Protein AF-A0A1Q7DE53-F1 (afdb_monomer_lite)

Foldseek 3Di:
DCCLQPVDDCVVVVHDDDDDDLVVQLQCDPPRPDDDDDPLSQLCSVPPVVPDFFQADQQQFGTCPHPVHGGHGRPSQCVALFPNSGNADDDDDDDDDPVCCVVPVVVVLVVQLVLLVVLQVQAVVLVVVCVVCCVPSVDDSVSCSVVSCSDCSRHQHSHDFDALQSVLRVQVVQVVCVVVVNDVDGDDPVNVLVRLVSCLVSSVVSCVVSVVPPPQVVQCDPPGSGGGDGTSNVSVPDDRVSSDDD

Structure (mmCIF, N/CA/C/O backbone):
data_AF-A0A1Q7DE53-F1
#
_entry.id   AF-A0A1Q7DE53-F1
#
loop_
_atom_site.group_PDB
_atom_site.id
_atom_site.type_symbol
_atom_site.label_atom_id
_atom_site.label_alt_id
_atom_site.label_comp_id
_atom_site.label_asym_id
_atom_site.label_entity_id
_atom_site.label_seq_id
_atom_site.pdbx_PDB_ins_code
_atom_site.Cartn_x
_atom_site.Cartn_y
_atom_site.Cartn_z
_atom_site.occupancy
_atom_site.B_iso_or_equiv
_atom_site.auth_seq_id
_atom_site.auth_comp_id
_atom_site.auth_asym_id
_atom_site.auth_atom_id
_atom_site.pdbx_PDB_model_num
ATOM 1 N N . MET A 1 1 ? 1.565 -0.549 -16.559 1.00 88.00 1 MET A N 1
ATOM 2 C CA . MET A 1 1 ? 2.793 -0.122 -17.264 1.00 88.00 1 MET A CA 1
ATOM 3 C C . MET A 1 1 ? 2.556 0.009 -18.762 1.00 88.00 1 MET A C 1
ATOM 5 O O . MET A 1 1 ? 2.423 1.136 -19.198 1.00 88.00 1 MET A O 1
ATOM 9 N N . PHE A 1 2 ? 2.413 -1.078 -19.535 1.00 89.88 2 PHE A N 1
ATOM 10 C CA . PHE A 1 2 ? 2.290 -0.996 -21.005 1.00 89.88 2 PHE A CA 1
ATOM 11 C C . PHE A 1 2 ? 1.186 -0.054 -21.502 1.00 89.88 2 PHE A C 1
ATOM 13 O O . PHE A 1 2 ? 1.458 0.822 -22.313 1.00 89.88 2 PHE A O 1
ATOM 20 N N . GLN A 1 3 ? -0.021 -0.154 -20.938 1.00 88.81 3 GLN A N 1
ATOM 21 C CA . GLN A 1 3 ? -1.108 0.769 -21.273 1.00 88.81 3 GLN A CA 1
ATOM 22 C C . GLN A 1 3 ? -0.755 2.237 -20.979 1.00 88.81 3 GLN A C 1
ATOM 24 O O . GLN A 1 3 ? -1.110 3.115 -21.753 1.00 88.81 3 GLN A O 1
ATOM 29 N N . ALA A 1 4 ? -0.050 2.506 -19.878 1.00 92.00 4 ALA A N 1
ATOM 30 C CA . ALA A 1 4 ? 0.290 3.863 -19.452 1.00 92.00 4 ALA A CA 1
ATOM 31 C C . ALA A 1 4 ? 1.420 4.478 -20.300 1.00 92.00 4 ALA A C 1
ATOM 33 O O . ALA A 1 4 ? 1.367 5.659 -20.628 1.00 92.00 4 ALA A O 1
ATOM 34 N N . GLU A 1 5 ? 2.413 3.666 -20.681 1.00 92.12 5 GLU A N 1
ATOM 35 C CA . GLU A 1 5 ? 3.573 4.096 -21.476 1.00 92.12 5 GLU A CA 1
ATOM 36 C C . GLU A 1 5 ? 3.304 4.117 -22.986 1.00 92.12 5 GLU A C 1
ATOM 38 O O . GLU A 1 5 ? 3.835 4.965 -23.696 1.00 92.12 5 GLU A O 1
ATOM 43 N N . PHE A 1 6 ? 2.489 3.188 -23.492 1.00 92.38 6 PHE A N 1
ATOM 44 C CA . PHE A 1 6 ? 2.350 2.948 -24.933 1.00 92.38 6 PHE A CA 1
ATOM 45 C C . PHE A 1 6 ? 0.906 2.984 -25.435 1.00 92.38 6 PHE A C 1
ATOM 47 O O . PHE A 1 6 ? 0.681 2.827 -26.635 1.00 92.38 6 PHE A O 1
ATOM 54 N N . GLY A 1 7 ? -0.083 3.125 -24.546 1.00 92.00 7 GLY A N 1
ATOM 55 C CA . GLY A 1 7 ? -1.502 3.075 -24.911 1.00 92.00 7 GLY A CA 1
ATOM 56 C C . GLY A 1 7 ? -1.968 1.714 -25.438 1.00 92.00 7 GLY A C 1
ATOM 57 O O . GLY A 1 7 ? -3.052 1.628 -26.011 1.00 92.00 7 GLY A O 1
ATOM 58 N N . LYS A 1 8 ? -1.149 0.664 -25.291 1.00 92.56 8 LYS A N 1
ATOM 59 C CA . LYS A 1 8 ? -1.368 -0.662 -25.879 1.00 92.56 8 LYS A CA 1
ATOM 60 C C . LYS A 1 8 ? -1.161 -1.773 -24.846 1.00 92.56 8 LYS A C 1
ATOM 62 O O . LYS A 1 8 ? -0.303 -1.632 -23.966 1.00 92.56 8 LYS A O 1
ATOM 67 N N . PRO A 1 9 ? -1.892 -2.895 -24.965 1.00 88.06 9 PRO A N 1
ATOM 68 C CA . PRO A 1 9 ? -1.609 -4.087 -24.181 1.00 88.06 9 PRO A CA 1
ATOM 69 C C . PRO A 1 9 ? -0.290 -4.748 -24.642 1.00 88.06 9 PRO A C 1
ATOM 71 O O . PRO A 1 9 ? 0.160 -4.492 -25.764 1.00 88.06 9 PRO A O 1
ATOM 74 N N . PRO A 1 10 ? 0.338 -5.592 -23.801 1.00 88.75 10 PRO A N 1
ATOM 75 C CA . PRO A 1 10 ? 1.601 -6.265 -24.121 1.00 88.75 10 PRO A CA 1
ATOM 76 C C . PRO A 1 10 ? 1.570 -7.029 -25.454 1.00 88.75 10 PRO A C 1
ATOM 78 O O . PRO A 1 10 ? 2.508 -6.941 -26.242 1.00 88.75 10 PRO A O 1
ATOM 81 N N . GLU A 1 11 ? 0.472 -7.722 -25.753 1.00 90.31 11 GLU A N 1
ATOM 82 C CA . GLU A 1 11 ? 0.342 -8.586 -26.930 1.00 90.31 11 GLU A CA 1
ATOM 83 C C . GLU A 1 11 ? 0.392 -7.774 -28.232 1.00 90.31 11 GLU A C 1
ATOM 85 O O . GLU A 1 11 ? 1.035 -8.175 -29.199 1.00 90.31 11 GLU A O 1
ATOM 90 N N . ALA A 1 12 ? -0.207 -6.577 -28.236 1.00 94.69 12 ALA A N 1
ATOM 91 C CA . ALA A 1 12 ? -0.163 -5.647 -29.368 1.00 94.69 12 ALA A CA 1
ATOM 92 C C . ALA A 1 12 ? 1.229 -5.023 -29.589 1.00 94.69 12 ALA A C 1
ATOM 94 O O . ALA A 1 12 ? 1.467 -4.377 -30.610 1.00 94.69 12 ALA A O 1
ATOM 95 N N . LEU A 1 13 ? 2.136 -5.192 -28.625 1.00 94.62 13 LEU A N 1
ATOM 96 C CA . LEU A 1 13 ? 3.541 -4.792 -28.694 1.00 94.62 13 LEU A CA 1
ATOM 97 C C . LEU A 1 13 ? 4.462 -5.985 -29.000 1.00 94.62 13 LEU A C 1
ATOM 99 O O . LEU A 1 13 ? 5.680 -5.832 -28.967 1.00 94.62 13 LEU A O 1
ATOM 103 N N . GLY A 1 14 ? 3.901 -7.170 -29.273 1.00 94.12 14 GLY A N 1
ATOM 104 C CA . GLY A 1 14 ? 4.667 -8.397 -29.494 1.00 94.12 14 GLY A CA 1
ATOM 105 C C . GLY A 1 14 ? 5.275 -8.989 -28.218 1.00 94.12 14 GLY A C 1
ATOM 106 O O . GLY A 1 14 ? 6.150 -9.847 -28.303 1.00 94.12 14 GLY A O 1
ATOM 107 N N . VAL A 1 15 ? 4.832 -8.551 -27.035 1.00 93.06 15 VAL A N 1
ATOM 108 C CA . VAL A 1 15 ? 5.316 -9.064 -25.749 1.00 93.06 15 VAL A CA 1
ATOM 109 C C . VAL A 1 15 ? 4.497 -10.283 -25.346 1.00 93.06 15 VAL A C 1
ATOM 111 O O . VAL A 1 15 ? 3.281 -10.208 -25.174 1.00 93.06 15 VAL A O 1
ATOM 114 N N . ARG A 1 16 ? 5.181 -11.410 -25.136 1.00 91.38 16 ARG A N 1
ATOM 115 C CA . ARG A 1 16 ? 4.582 -12.632 -24.598 1.00 91.38 16 ARG A CA 1
ATOM 116 C C . ARG A 1 16 ? 4.768 -12.686 -23.085 1.00 91.38 16 ARG A C 1
ATOM 118 O O . ARG A 1 16 ? 5.892 -12.792 -22.603 1.00 91.38 16 ARG A O 1
ATOM 125 N N . LEU A 1 17 ? 3.666 -12.674 -22.340 1.00 88.56 17 LEU A N 1
ATOM 126 C CA . LEU A 1 17 ? 3.693 -12.901 -20.896 1.00 88.56 17 LEU A CA 1
ATOM 127 C C . LEU A 1 17 ? 3.748 -14.402 -20.589 1.00 88.56 17 LEU A C 1
ATOM 129 O O . LEU A 1 17 ? 3.025 -15.200 -21.188 1.00 88.56 17 LEU A O 1
ATOM 133 N N . VAL A 1 18 ? 4.605 -14.784 -19.642 1.00 87.06 18 VAL A N 1
ATOM 134 C CA . VAL A 1 18 ? 4.756 -16.167 -19.175 1.00 87.06 18 VAL A CA 1
ATOM 135 C C . VAL A 1 18 ? 4.695 -16.175 -17.652 1.00 87.06 18 VAL A C 1
ATOM 137 O O . VAL A 1 18 ? 5.462 -15.477 -16.990 1.00 87.06 18 VAL A O 1
ATOM 140 N N . GLN A 1 19 ? 3.781 -16.970 -17.096 1.00 84.62 19 GLN A N 1
ATOM 141 C CA . GLN A 1 19 ? 3.698 -17.199 -15.657 1.00 84.62 19 GLN A CA 1
ATOM 142 C C . GLN A 1 19 ? 4.788 -18.190 -15.238 1.00 84.62 19 GLN A C 1
ATOM 144 O O . GLN A 1 19 ? 4.960 -19.231 -15.868 1.00 84.62 19 GLN A O 1
ATOM 149 N N . MET A 1 20 ? 5.502 -17.889 -14.158 1.00 86.75 20 MET A N 1
ATOM 150 C CA . MET A 1 20 ? 6.563 -18.743 -13.618 1.00 86.75 20 MET A CA 1
ATOM 151 C C . MET A 1 20 ? 6.639 -18.595 -12.095 1.00 86.75 20 MET A C 1
ATOM 153 O O . MET A 1 20 ? 6.052 -17.668 -11.528 1.00 86.75 20 MET A O 1
ATOM 157 N N . THR A 1 21 ? 7.316 -19.519 -11.413 1.00 84.94 21 THR A N 1
ATOM 158 C CA . THR A 1 21 ? 7.514 -19.396 -9.965 1.00 84.94 21 THR A CA 1
ATOM 159 C C . THR A 1 21 ? 8.555 -18.319 -9.667 1.00 84.94 21 THR A C 1
ATOM 161 O O . THR A 1 21 ? 9.410 -18.018 -10.500 1.00 84.94 21 THR A O 1
ATOM 164 N N . GLN A 1 22 ? 8.509 -17.723 -8.474 1.00 80.69 22 GLN A N 1
ATOM 165 C CA . GLN A 1 22 ? 9.499 -16.712 -8.103 1.00 80.69 22 GLN A CA 1
ATOM 166 C C . GLN A 1 22 ? 10.943 -17.250 -8.163 1.00 80.69 22 GLN A C 1
ATOM 168 O O . GLN A 1 22 ? 11.777 -16.535 -8.709 1.00 80.69 22 GLN A O 1
ATOM 173 N N . PRO A 1 23 ? 11.267 -18.472 -7.687 1.00 83.12 23 PRO A N 1
ATOM 174 C CA . PRO A 1 23 ? 12.588 -19.065 -7.902 1.00 83.12 23 PRO A CA 1
ATOM 175 C C . PRO A 1 23 ? 13.016 -19.114 -9.375 1.00 83.12 23 PRO A C 1
ATOM 177 O O . PRO A 1 23 ? 14.128 -18.685 -9.675 1.00 83.12 23 PRO A O 1
ATOM 180 N N . ASP A 1 24 ? 12.134 -19.539 -10.284 1.00 87.88 24 ASP A N 1
ATOM 181 C CA . ASP A 1 24 ? 12.447 -19.628 -11.720 1.00 87.88 24 ASP A CA 1
ATOM 182 C C . ASP A 1 24 ? 12.663 -18.243 -12.350 1.00 87.88 24 ASP A C 1
ATOM 184 O O . ASP A 1 24 ? 13.555 -18.065 -13.176 1.00 87.88 24 ASP A O 1
ATOM 188 N N . MET A 1 25 ? 11.910 -17.219 -11.922 1.00 87.06 25 MET A N 1
ATOM 189 C CA . MET A 1 25 ? 12.151 -15.834 -12.367 1.00 87.06 25 MET A CA 1
ATOM 190 C C . MET A 1 25 ? 13.581 -15.391 -12.064 1.00 87.06 25 MET A C 1
ATOM 192 O O . MET A 1 25 ? 14.201 -14.702 -12.871 1.00 87.06 25 MET A O 1
ATOM 196 N N . LEU A 1 26 ? 14.110 -15.772 -10.894 1.00 85.50 26 LEU A N 1
ATOM 197 C CA . LEU A 1 26 ? 15.442 -15.355 -10.454 1.00 85.50 26 LEU A CA 1
ATOM 198 C C . LEU A 1 26 ? 16.573 -15.987 -11.275 1.00 85.50 26 LEU A C 1
ATOM 200 O O . LEU A 1 26 ? 17.696 -15.478 -11.244 1.00 85.50 26 LEU A O 1
ATOM 204 N N . THR A 1 27 ? 16.302 -17.063 -12.018 1.00 87.12 27 THR A N 1
ATOM 205 C CA . THR A 1 27 ? 17.303 -17.699 -12.880 1.00 87.12 27 THR A CA 1
ATOM 206 C C . THR A 1 27 ? 17.389 -17.075 -14.269 1.00 87.12 27 THR A C 1
ATOM 208 O O . THR A 1 27 ? 18.322 -17.416 -14.986 1.00 87.12 27 THR A O 1
ATOM 211 N N . MET A 1 28 ? 16.449 -16.197 -14.659 1.00 89.38 28 MET A N 1
ATOM 212 C CA . MET A 1 28 ? 16.367 -15.607 -16.009 1.00 89.38 28 MET A CA 1
ATOM 213 C C . MET A 1 28 ? 16.528 -16.670 -17.116 1.00 89.38 28 MET A C 1
ATOM 215 O O . MET A 1 28 ? 17.521 -16.671 -17.848 1.00 89.38 28 MET A O 1
ATOM 219 N N . PRO A 1 29 ? 15.600 -17.642 -17.210 1.00 89.88 29 PRO A N 1
ATOM 220 C CA . PRO A 1 29 ? 15.757 -18.781 -18.106 1.00 89.88 29 PRO A CA 1
ATOM 221 C C . PRO A 1 29 ? 15.839 -18.344 -19.575 1.00 89.88 29 PRO A C 1
ATOM 223 O O . PRO A 1 29 ? 15.315 -17.304 -19.976 1.00 89.88 29 PRO A O 1
ATOM 226 N N . LYS A 1 30 ? 16.488 -19.171 -20.403 1.00 92.06 30 LYS A N 1
ATOM 227 C CA . LYS A 1 30 ? 16.678 -18.890 -21.832 1.00 92.06 30 LYS A CA 1
ATOM 228 C C . LYS A 1 30 ? 15.339 -18.574 -22.513 1.00 92.06 30 LYS A C 1
ATOM 230 O O . LYS A 1 30 ? 14.404 -19.366 -22.438 1.00 92.06 30 LYS A O 1
ATOM 235 N N . GLY A 1 31 ? 15.292 -17.450 -23.229 1.00 90.69 31 GLY A N 1
ATOM 236 C CA . GLY A 1 31 ? 14.090 -16.966 -23.917 1.00 90.69 31 GLY A CA 1
ATOM 237 C C . GLY A 1 31 ? 13.212 -16.026 -23.084 1.00 90.69 31 GLY A C 1
ATOM 238 O O . GLY A 1 31 ? 12.135 -15.663 -23.546 1.00 90.69 31 GLY A O 1
ATOM 239 N N . VAL A 1 32 ? 13.650 -15.638 -21.881 1.00 92.56 32 VAL A N 1
ATOM 240 C CA . VAL A 1 32 ? 13.013 -14.598 -21.063 1.00 92.56 32 VAL A CA 1
ATOM 241 C C . VAL A 1 32 ? 13.871 -13.335 -21.079 1.00 92.56 32 VAL A C 1
ATOM 243 O O . VAL A 1 32 ? 14.975 -13.323 -20.540 1.00 92.56 32 VAL A O 1
ATOM 246 N N . ASP A 1 33 ? 13.344 -12.263 -21.670 1.00 91.81 33 ASP A N 1
ATOM 247 C CA . ASP A 1 33 ? 14.053 -10.979 -21.794 1.00 91.81 33 ASP A CA 1
ATOM 248 C C . ASP A 1 33 ? 13.932 -10.103 -20.538 1.00 91.81 33 ASP A C 1
ATOM 250 O O . ASP A 1 33 ? 14.798 -9.277 -20.248 1.00 91.81 33 ASP A O 1
ATOM 254 N N . ALA A 1 34 ? 12.841 -10.264 -19.785 1.00 91.75 34 ALA A N 1
ATOM 255 C CA . ALA A 1 34 ? 12.555 -9.502 -18.577 1.00 91.75 34 ALA A CA 1
ATOM 256 C C . ALA A 1 34 ? 11.620 -10.273 -17.639 1.00 91.75 34 ALA A C 1
ATOM 258 O O . ALA A 1 34 ? 10.773 -11.054 -18.071 1.00 91.75 34 ALA A O 1
ATOM 259 N N . VAL A 1 35 ? 11.741 -9.994 -16.342 1.00 91.31 35 VAL A N 1
ATOM 260 C CA . VAL A 1 35 ? 10.892 -10.550 -15.282 1.00 91.31 35 VAL A CA 1
ATOM 261 C C . VAL A 1 35 ? 10.367 -9.441 -14.379 1.00 91.31 35 VAL A C 1
ATOM 263 O O . VAL A 1 35 ? 10.978 -8.380 -14.253 1.00 91.31 35 VAL A O 1
ATOM 266 N N . THR A 1 36 ? 9.242 -9.697 -13.711 1.00 87.94 36 THR A N 1
ATOM 267 C CA . THR A 1 36 ? 8.597 -8.750 -12.787 1.00 87.94 36 THR A CA 1
ATOM 268 C C . THR A 1 36 ? 8.474 -9.342 -11.377 1.00 87.94 36 THR A C 1
ATOM 270 O O . THR A 1 36 ? 7.371 -9.708 -10.959 1.00 87.94 36 THR A O 1
ATOM 273 N N . PRO A 1 37 ? 9.580 -9.489 -10.625 1.00 83.00 37 PRO A N 1
ATOM 274 C CA . PRO A 1 37 ? 9.517 -9.985 -9.260 1.00 83.00 37 PRO A CA 1
ATOM 275 C C . PRO A 1 37 ? 9.051 -8.880 -8.303 1.00 83.00 37 PRO A C 1
ATOM 277 O O . PRO A 1 37 ? 9.302 -7.695 -8.523 1.00 83.00 37 PRO A O 1
ATOM 280 N N . ALA A 1 38 ? 8.416 -9.269 -7.193 1.00 79.31 38 ALA A N 1
ATOM 281 C CA . ALA A 1 38 ? 8.179 -8.351 -6.079 1.00 79.31 38 ALA A CA 1
ATOM 282 C C . ALA A 1 38 ? 9.513 -7.804 -5.537 1.00 79.31 38 ALA A C 1
ATOM 284 O O . ALA A 1 38 ? 10.543 -8.476 -5.644 1.00 79.31 38 ALA A O 1
ATOM 285 N N . SER A 1 39 ? 9.494 -6.622 -4.909 1.00 76.31 39 SER A N 1
ATOM 286 C CA . SER A 1 39 ? 10.701 -5.874 -4.523 1.00 76.31 39 SER A CA 1
ATOM 287 C C . SER A 1 39 ? 11.794 -6.720 -3.842 1.00 76.31 39 SER A C 1
ATOM 289 O O . SER A 1 39 ? 12.930 -6.661 -4.304 1.00 76.31 39 SER A O 1
ATOM 291 N N . PRO A 1 40 ? 11.519 -7.592 -2.845 1.00 73.81 40 PRO A N 1
ATOM 292 C CA . PRO A 1 40 ? 12.567 -8.440 -2.260 1.00 73.81 40 PRO A CA 1
ATOM 293 C C . PRO A 1 40 ? 13.253 -9.370 -3.274 1.00 73.81 40 PRO A C 1
ATOM 295 O O . PRO A 1 40 ? 14.458 -9.597 -3.200 1.00 73.81 40 PRO A O 1
ATOM 298 N N . GLY A 1 41 ? 12.501 -9.882 -4.252 1.00 77.88 41 GLY A N 1
ATOM 299 C CA . GLY A 1 41 ? 13.032 -10.696 -5.343 1.00 77.88 41 GLY A CA 1
ATOM 300 C C . GLY A 1 41 ? 13.942 -9.904 -6.280 1.00 77.88 41 GLY A C 1
ATOM 301 O O . GLY A 1 41 ? 14.977 -10.428 -6.679 1.00 77.88 41 GLY A O 1
ATOM 302 N N . VAL A 1 42 ? 13.616 -8.637 -6.567 1.00 81.44 42 VAL A N 1
ATOM 303 C CA . VAL A 1 42 ? 14.485 -7.730 -7.341 1.00 81.44 42 VAL A CA 1
ATOM 304 C C . VAL A 1 42 ? 15.843 -7.579 -6.652 1.00 81.44 42 VAL A C 1
ATOM 306 O O . VAL A 1 42 ? 16.884 -7.797 -7.269 1.00 81.44 42 VAL A O 1
ATOM 309 N N . TYR A 1 43 ? 15.850 -7.270 -5.353 1.00 77.56 43 TYR A N 1
ATOM 310 C CA . TYR A 1 43 ? 17.102 -7.070 -4.621 1.00 77.56 43 TYR A CA 1
ATOM 311 C C . TYR A 1 43 ? 17.889 -8.367 -4.455 1.00 77.56 43 TYR A C 1
ATOM 313 O O . TYR A 1 43 ? 19.115 -8.347 -4.565 1.00 77.56 43 TYR A O 1
ATOM 321 N N . LYS A 1 44 ? 17.217 -9.508 -4.268 1.00 78.25 44 LYS A N 1
ATOM 322 C CA . LYS A 1 44 ? 17.882 -10.816 -4.294 1.00 78.25 44 LYS A CA 1
ATOM 323 C C . LYS A 1 44 ? 18.501 -11.096 -5.666 1.00 78.25 44 LYS A C 1
ATOM 325 O O . LYS A 1 44 ? 19.632 -11.577 -5.734 1.00 78.25 44 LYS A O 1
ATOM 330 N N . MET A 1 45 ? 17.810 -10.744 -6.750 1.00 84.19 45 MET A N 1
ATOM 331 C CA . MET A 1 45 ? 18.337 -10.899 -8.102 1.00 84.19 45 MET A CA 1
ATOM 332 C C . MET A 1 45 ? 19.625 -10.096 -8.295 1.00 84.19 45 MET A C 1
ATOM 334 O O . MET A 1 45 ? 20.628 -10.656 -8.730 1.00 84.19 45 MET A O 1
ATOM 338 N N . GLN A 1 46 ? 19.616 -8.818 -7.912 1.00 82.94 46 GLN A N 1
ATOM 339 C CA . GLN A 1 46 ? 20.754 -7.911 -8.081 1.00 82.94 46 GLN A CA 1
ATOM 340 C C . GLN A 1 46 ? 21.938 -8.256 -7.169 1.00 82.94 46 GLN A C 1
ATOM 342 O O . GLN A 1 46 ? 23.081 -8.254 -7.619 1.00 82.94 46 GLN A O 1
ATOM 347 N N . ASN A 1 47 ? 21.677 -8.549 -5.892 1.00 78.94 47 ASN A N 1
ATOM 348 C CA . ASN A 1 47 ? 22.730 -8.649 -4.877 1.00 78.94 47 ASN A CA 1
ATOM 349 C C . ASN A 1 47 ? 23.227 -10.079 -4.645 1.00 78.94 47 ASN A C 1
ATOM 351 O O . ASN A 1 47 ? 24.379 -10.259 -4.260 1.00 78.94 47 ASN A O 1
ATOM 355 N N . VAL A 1 48 ? 22.376 -11.087 -4.867 1.00 77.00 48 VAL A N 1
ATOM 356 C CA . VAL A 1 48 ? 22.717 -12.493 -4.602 1.00 77.00 48 VAL A CA 1
ATOM 357 C C . VAL A 1 48 ? 23.020 -13.224 -5.899 1.00 77.00 48 VAL A C 1
ATOM 359 O O . VAL A 1 48 ? 24.133 -13.702 -6.083 1.00 77.00 48 VAL A O 1
ATOM 362 N N . THR A 1 49 ? 22.052 -13.293 -6.817 1.00 78.44 49 THR A N 1
ATOM 363 C CA . THR A 1 49 ? 22.236 -14.068 -8.058 1.00 78.44 49 THR A CA 1
ATOM 364 C C . THR A 1 49 ? 23.045 -13.321 -9.114 1.00 78.44 49 THR A C 1
ATOM 366 O O . THR A 1 49 ? 23.640 -13.951 -9.973 1.00 78.44 49 THR A O 1
ATOM 369 N N . LYS A 1 50 ? 23.056 -11.982 -9.056 1.00 84.19 50 LYS A N 1
ATOM 370 C CA . LYS A 1 50 ? 23.652 -11.078 -10.053 1.00 84.19 50 LYS A CA 1
ATOM 371 C C . LYS A 1 50 ? 23.170 -11.324 -11.495 1.00 84.19 50 LYS A C 1
ATOM 373 O O . LYS A 1 50 ? 23.853 -10.951 -12.442 1.00 84.19 50 LYS A O 1
ATOM 378 N N . ASN A 1 51 ? 21.973 -11.892 -11.659 1.00 85.75 51 ASN A N 1
ATOM 379 C CA . ASN A 1 51 ? 21.414 -12.306 -12.951 1.00 85.75 51 ASN A CA 1
ATOM 380 C C . ASN A 1 51 ? 20.525 -11.245 -13.618 1.00 85.75 51 ASN A C 1
ATOM 382 O O . ASN A 1 51 ? 19.858 -11.533 -14.606 1.00 85.75 51 ASN A O 1
ATOM 386 N N . GLY A 1 52 ? 20.476 -10.020 -13.095 1.00 85.12 52 GLY A N 1
ATOM 387 C CA . GLY A 1 52 ? 19.628 -8.980 -13.663 1.00 85.12 52 GLY A CA 1
ATOM 388 C C . GLY A 1 52 ? 19.856 -7.605 -13.055 1.00 85.12 52 GLY A C 1
ATOM 389 O O . GLY A 1 52 ? 20.516 -7.445 -12.027 1.00 85.12 52 GLY A O 1
ATOM 390 N N . THR A 1 53 ? 19.279 -6.601 -13.707 1.00 87.00 53 THR A N 1
ATOM 391 C CA . THR A 1 53 ? 19.298 -5.203 -13.277 1.00 87.00 53 THR A CA 1
ATOM 392 C C . THR A 1 53 ? 17.917 -4.585 -13.461 1.00 87.00 53 THR A C 1
ATOM 394 O O . THR A 1 53 ? 17.138 -5.019 -14.309 1.00 87.00 53 THR A O 1
ATOM 397 N N . ILE A 1 54 ? 17.589 -3.579 -12.651 1.00 88.06 54 ILE A N 1
ATOM 398 C CA . ILE A 1 54 ? 16.301 -2.892 -12.751 1.00 88.06 54 ILE A CA 1
ATOM 399 C C . ILE A 1 54 ? 16.306 -2.038 -14.018 1.00 88.06 54 ILE A C 1
ATOM 401 O O . ILE A 1 54 ? 17.111 -1.114 -14.150 1.00 88.06 54 ILE A O 1
ATOM 405 N N . LEU A 1 55 ? 15.368 -2.323 -14.920 1.00 91.00 55 LEU A N 1
ATOM 406 C CA . LEU A 1 55 ? 15.076 -1.475 -16.073 1.00 91.00 55 LEU A CA 1
ATOM 407 C C . LEU A 1 55 ? 14.060 -0.388 -15.705 1.00 91.00 55 LEU A C 1
ATOM 409 O O . LEU A 1 55 ? 14.320 0.796 -15.888 1.00 91.00 55 LEU A O 1
ATOM 413 N N . VAL A 1 56 ? 12.918 -0.778 -15.141 1.00 91.62 56 VAL A N 1
ATOM 414 C CA . VAL A 1 56 ? 11.860 0.132 -14.688 1.00 91.62 56 VAL A CA 1
ATOM 415 C C . VAL A 1 56 ? 11.291 -0.395 -13.376 1.00 91.62 56 VAL A C 1
ATOM 417 O O . VAL A 1 56 ? 11.106 -1.598 -13.203 1.00 91.62 56 VAL A O 1
ATOM 420 N N . SER A 1 57 ? 11.025 0.516 -12.448 1.00 88.88 57 SER A N 1
ATOM 421 C CA . SER A 1 57 ? 10.393 0.241 -11.164 1.00 88.88 57 SER A CA 1
ATOM 422 C C . SER A 1 57 ? 8.867 0.282 -11.269 1.00 88.88 57 SER A C 1
ATOM 424 O O . SER A 1 57 ? 8.304 1.075 -12.029 1.00 88.88 57 SER A O 1
ATOM 426 N N . SER A 1 58 ? 8.172 -0.508 -10.445 1.00 88.38 58 SER A N 1
ATOM 427 C CA . SER A 1 58 ? 6.708 -0.456 -10.336 1.00 88.38 58 SER A CA 1
ATOM 428 C C . SER A 1 58 ? 6.194 0.919 -9.902 1.00 88.38 58 SER A C 1
ATOM 430 O O . SER A 1 58 ? 5.076 1.281 -10.261 1.00 88.38 58 SER A O 1
ATOM 432 N N . TYR A 1 59 ? 7.033 1.705 -9.222 1.00 88.25 59 TYR A N 1
ATOM 433 C CA . TYR A 1 59 ? 6.752 3.079 -8.796 1.00 88.25 59 TYR A CA 1
ATOM 434 C C . TYR A 1 59 ? 6.851 4.121 -9.927 1.00 88.25 59 TYR A C 1
ATOM 436 O O . TYR A 1 59 ? 6.791 5.318 -9.675 1.00 88.25 59 TYR A O 1
ATOM 444 N N . GLY A 1 60 ? 7.026 3.699 -11.186 1.00 91.94 60 GLY A N 1
ATOM 445 C CA . GLY A 1 60 ? 7.048 4.623 -12.324 1.00 91.94 60 GLY A CA 1
ATOM 446 C C . GLY A 1 60 ? 8.383 5.331 -12.547 1.00 91.94 60 GLY A C 1
ATOM 447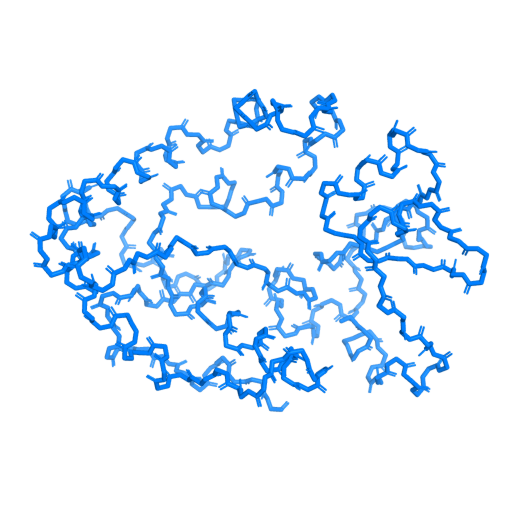 O O . GLY A 1 60 ? 8.426 6.332 -13.255 1.00 91.94 60 GLY A O 1
ATOM 448 N N . THR A 1 61 ? 9.474 4.826 -11.968 1.00 92.69 61 THR A N 1
ATOM 449 C CA . THR A 1 61 ? 10.819 5.396 -12.119 1.00 92.69 61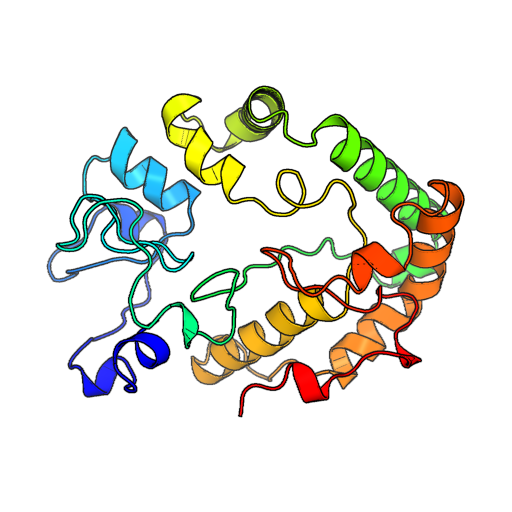 THR A CA 1
ATOM 450 C C . THR A 1 61 ? 11.747 4.481 -12.912 1.00 92.69 61 THR A C 1
ATOM 452 O O . THR A 1 61 ? 11.665 3.252 -12.847 1.00 92.69 61 THR A O 1
ATOM 455 N N . ALA A 1 62 ? 12.634 5.092 -13.685 1.00 93.94 62 ALA A N 1
ATOM 456 C CA . ALA A 1 62 ? 13.670 4.437 -14.460 1.00 93.94 62 ALA A CA 1
ATOM 457 C C . ALA A 1 62 ? 14.741 3.824 -13.543 1.00 93.94 62 ALA A C 1
ATOM 459 O O . ALA A 1 62 ? 15.168 4.430 -12.557 1.00 93.94 62 ALA A O 1
ATOM 460 N N . GLY A 1 63 ? 15.186 2.613 -13.873 1.00 90.38 63 GLY A N 1
ATOM 461 C CA . GLY A 1 63 ? 16.324 1.972 -13.223 1.00 90.38 63 GLY A CA 1
ATOM 462 C C . GLY A 1 63 ? 17.662 2.333 -13.881 1.00 90.38 63 GLY A C 1
ATOM 463 O O . GLY A 1 63 ? 17.687 3.016 -14.906 1.00 90.38 63 GLY A O 1
ATOM 464 N N . PRO A 1 64 ? 18.794 1.862 -13.325 1.00 89.19 64 PRO A N 1
ATOM 465 C CA . PRO A 1 64 ? 20.130 2.190 -13.830 1.00 89.19 64 PRO A CA 1
ATOM 466 C C . PRO A 1 64 ? 20.388 1.773 -15.281 1.00 89.19 64 PRO A C 1
ATOM 468 O O . PRO A 1 64 ? 21.196 2.397 -15.957 1.00 89.19 64 PRO A O 1
ATOM 471 N N . ALA A 1 65 ? 19.703 0.735 -15.767 1.00 87.25 65 ALA A N 1
ATOM 472 C CA . ALA A 1 65 ? 19.843 0.257 -17.142 1.00 87.25 65 ALA A CA 1
ATOM 473 C C . ALA A 1 65 ? 18.989 1.030 -18.163 1.00 87.25 65 ALA A C 1
ATOM 475 O O . ALA A 1 65 ? 19.039 0.738 -19.357 1.00 87.25 65 ALA A O 1
ATOM 476 N N . HIS A 1 66 ? 18.176 1.992 -17.722 1.00 93.75 66 HIS A N 1
ATOM 477 C CA . HIS A 1 66 ? 17.284 2.734 -18.603 1.00 93.75 66 HIS A CA 1
ATOM 478 C C . HIS A 1 66 ? 17.945 4.006 -19.145 1.00 93.75 66 HIS A C 1
ATOM 480 O O . HIS A 1 66 ? 18.590 4.754 -18.415 1.00 93.75 66 HIS A O 1
ATOM 486 N N . LYS A 1 67 ? 17.682 4.327 -20.416 1.00 94.19 67 LYS A N 1
ATOM 487 C CA . LYS A 1 67 ? 18.251 5.494 -21.120 1.00 94.19 67 LYS A CA 1
ATOM 488 C C . LYS A 1 67 ? 17.920 6.866 -20.512 1.00 94.19 67 LYS A C 1
ATOM 490 O O . LYS A 1 67 ? 18.571 7.845 -20.845 1.00 94.19 67 LYS A O 1
ATOM 495 N N . LEU A 1 68 ? 16.894 6.945 -19.662 1.00 94.19 68 LEU A N 1
ATOM 496 C CA . LEU A 1 68 ? 16.518 8.184 -18.959 1.00 94.19 68 LEU A CA 1
ATOM 497 C C . LEU A 1 68 ? 17.405 8.473 -17.737 1.00 94.19 68 LEU A C 1
ATOM 499 O O . LEU A 1 68 ? 17.337 9.570 -17.195 1.00 94.19 68 LEU A O 1
ATOM 503 N N . GLY A 1 69 ? 18.217 7.505 -17.304 1.00 93.06 69 GLY A N 1
ATOM 504 C CA . GLY A 1 69 ? 18.979 7.583 -16.062 1.00 93.06 69 GLY A CA 1
ATOM 505 C C . GLY A 1 69 ? 18.175 7.126 -14.841 1.00 93.06 69 GLY A C 1
ATOM 506 O O . GLY A 1 69 ? 16.945 7.213 -14.800 1.00 93.06 69 GLY A O 1
ATOM 507 N N . ALA A 1 70 ? 18.886 6.606 -13.838 1.00 91.94 70 ALA A N 1
ATOM 508 C CA . ALA A 1 70 ? 18.280 6.075 -12.621 1.00 91.94 70 ALA A CA 1
ATOM 509 C C . ALA A 1 70 ? 17.482 7.152 -11.866 1.00 91.94 70 ALA A C 1
ATOM 511 O O . ALA A 1 70 ? 17.971 8.255 -11.635 1.00 91.94 70 ALA A O 1
ATOM 512 N N . GLY A 1 71 ? 16.263 6.811 -11.447 1.00 90.19 71 GLY A N 1
ATOM 513 C CA . GLY A 1 71 ? 15.384 7.685 -10.668 1.00 90.19 71 GLY A CA 1
ATOM 514 C C . GLY A 1 71 ? 14.526 8.645 -11.495 1.00 90.19 71 GLY A C 1
ATOM 515 O O . GLY A 1 71 ? 13.595 9.228 -10.942 1.00 90.19 71 GLY A O 1
ATOM 516 N N . ALA A 1 72 ? 14.766 8.781 -12.804 1.00 95.12 72 ALA A N 1
ATOM 517 C CA . ALA A 1 72 ? 13.918 9.599 -13.667 1.00 95.12 72 ALA A CA 1
ATOM 518 C C . ALA A 1 72 ? 12.481 9.053 -13.705 1.00 95.12 72 ALA A C 1
ATOM 520 O O . ALA A 1 72 ? 12.273 7.844 -13.811 1.00 95.12 72 ALA A O 1
ATOM 521 N N . VAL A 1 73 ? 11.479 9.933 -13.633 1.00 94.62 73 VAL A N 1
ATOM 522 C CA . VAL A 1 73 ? 10.070 9.536 -13.779 1.00 94.62 73 VAL A CA 1
ATOM 523 C C . VAL A 1 73 ? 9.819 9.138 -15.232 1.00 94.62 73 VAL A C 1
ATOM 525 O O . VAL A 1 73 ? 10.157 9.881 -16.154 1.00 94.62 73 VAL A O 1
ATOM 528 N N . MET A 1 74 ? 9.235 7.961 -15.435 1.00 96.00 74 MET A N 1
ATOM 529 C CA . MET A 1 74 ? 8.871 7.473 -16.762 1.00 96.00 74 MET A CA 1
ATOM 530 C C . MET A 1 74 ? 7.765 8.357 -17.370 1.00 96.00 74 MET A C 1
ATOM 532 O O . MET A 1 74 ? 6.859 8.765 -16.638 1.00 96.00 74 MET A O 1
ATOM 536 N N . PRO A 1 75 ? 7.799 8.660 -18.682 1.00 94.00 75 PRO A N 1
ATOM 537 C CA . PRO A 1 75 ? 6.863 9.604 -19.298 1.00 94.00 75 PRO A CA 1
ATOM 538 C C . PRO A 1 75 ? 5.386 9.249 -19.096 1.00 94.00 75 PRO A C 1
ATOM 540 O O . PRO A 1 75 ? 4.579 10.130 -18.802 1.00 94.00 75 PRO A O 1
ATOM 543 N N . GLY A 1 76 ? 5.032 7.970 -19.214 1.00 94.19 76 GLY A N 1
ATOM 544 C CA . GLY A 1 76 ? 3.666 7.491 -19.027 1.00 94.19 76 GLY A CA 1
ATOM 545 C C . GLY A 1 76 ? 3.291 7.184 -17.576 1.00 94.19 76 GLY A C 1
ATOM 546 O O . GLY A 1 76 ? 2.126 6.888 -17.318 1.00 94.19 76 GLY A O 1
ATOM 547 N N . ALA A 1 77 ? 4.204 7.292 -16.602 1.00 94.06 77 ALA A N 1
ATOM 548 C CA . ALA A 1 77 ? 3.903 6.980 -15.202 1.00 94.06 77 ALA A CA 1
ATOM 549 C C . ALA A 1 77 ? 2.738 7.821 -14.663 1.00 94.06 77 ALA A C 1
ATOM 551 O O . ALA A 1 77 ? 1.889 7.299 -13.948 1.00 94.06 77 ALA A O 1
ATOM 552 N N . LYS A 1 78 ? 2.644 9.092 -15.073 1.00 92.19 78 LYS A N 1
ATOM 553 C CA . LYS A 1 78 ? 1.542 9.994 -14.695 1.00 92.19 78 LYS A CA 1
ATOM 554 C C . LYS A 1 78 ? 0.187 9.603 -15.287 1.00 92.19 78 LYS A C 1
ATOM 556 O O . LYS A 1 78 ? -0.840 10.009 -14.758 1.00 92.19 78 LYS A O 1
ATOM 561 N N . ASN A 1 79 ? 0.187 8.807 -16.354 1.00 91.88 79 ASN A N 1
ATOM 562 C CA . ASN A 1 79 ? -1.022 8.265 -16.974 1.00 91.88 79 ASN A CA 1
ATOM 563 C C . ASN A 1 79 ? -1.448 6.941 -16.328 1.00 91.88 79 ASN A C 1
ATOM 565 O O . ASN A 1 79 ? -2.475 6.369 -16.692 1.00 91.88 79 ASN A O 1
ATOM 569 N N . ALA A 1 80 ? -0.638 6.396 -15.418 1.00 91.25 80 ALA A N 1
ATOM 570 C CA . ALA A 1 80 ? -0.989 5.174 -14.729 1.00 91.25 80 ALA A CA 1
ATOM 571 C C . ALA A 1 80 ? -2.154 5.417 -13.772 1.00 91.25 80 ALA A C 1
ATOM 573 O O . ALA A 1 80 ? -2.207 6.410 -13.053 1.00 91.25 80 ALA A O 1
ATOM 574 N N . TRP A 1 81 ? -3.052 4.441 -13.706 1.00 87.75 81 TRP A N 1
ATOM 575 C CA . TRP A 1 81 ? -4.224 4.519 -12.843 1.00 87.75 81 TRP A CA 1
ATOM 576 C C . TRP A 1 81 ? -3.897 4.649 -11.350 1.00 87.75 81 TRP A C 1
ATOM 578 O O . TRP A 1 81 ? -4.700 5.180 -10.590 1.00 87.75 81 TRP A O 1
ATOM 588 N N . ALA A 1 82 ? -2.735 4.136 -10.937 1.00 90.75 82 ALA A N 1
ATOM 589 C CA . ALA A 1 82 ? -2.256 4.169 -9.564 1.00 90.75 82 ALA A CA 1
ATOM 590 C C . ALA A 1 82 ? -1.316 5.359 -9.302 1.00 90.75 82 ALA A C 1
ATOM 592 O O . ALA A 1 82 ? -0.642 5.383 -8.278 1.00 90.75 82 ALA A O 1
ATOM 593 N N . TRP A 1 83 ? -1.229 6.349 -10.197 1.00 90.38 83 TRP A N 1
ATOM 594 C CA . TRP A 1 83 ? -0.455 7.565 -9.936 1.00 90.38 83 TRP A CA 1
ATOM 595 C C . TRP A 1 83 ? -1.037 8.337 -8.732 1.00 90.38 83 TRP A C 1
ATOM 597 O O . TRP A 1 83 ? -2.255 8.521 -8.692 1.00 90.38 83 TRP A O 1
ATOM 607 N N . PRO A 1 84 ? -0.228 8.806 -7.753 1.00 89.62 84 PRO A N 1
ATOM 608 C CA . PRO A 1 84 ? 1.236 8.959 -7.770 1.00 89.62 84 PRO A CA 1
ATOM 609 C C . PRO A 1 84 ? 2.068 7.770 -7.268 1.00 89.62 84 PRO A C 1
ATOM 611 O O . PRO A 1 84 ? 3.291 7.865 -7.236 1.00 89.62 84 PRO A O 1
ATOM 614 N N . GLU A 1 85 ? 1.455 6.642 -6.918 1.00 89.19 85 GLU A N 1
ATOM 615 C CA . GLU A 1 85 ? 2.177 5.454 -6.439 1.00 89.19 85 GLU A CA 1
ATOM 616 C C . GLU A 1 85 ? 2.885 4.673 -7.559 1.00 89.19 85 GLU A C 1
ATOM 618 O O . GLU A 1 85 ? 3.760 3.855 -7.283 1.00 89.19 85 GLU A O 1
ATOM 623 N N . GLY A 1 86 ? 2.529 4.922 -8.823 1.00 91.19 86 GLY A N 1
ATOM 624 C CA . GLY A 1 86 ? 3.187 4.361 -10.002 1.00 91.19 86 GLY A CA 1
ATOM 625 C C . GLY A 1 86 ? 2.252 3.517 -10.863 1.00 91.19 86 GLY A C 1
ATOM 626 O O . GLY A 1 86 ? 1.091 3.858 -11.072 1.00 91.19 86 GLY A O 1
ATOM 627 N N . TYR A 1 87 ? 2.759 2.410 -11.409 1.00 90.56 87 TYR A N 1
ATOM 628 C CA . TYR A 1 87 ? 2.005 1.552 -12.331 1.00 90.56 87 TYR A CA 1
ATOM 629 C C . TYR A 1 87 ? 1.067 0.556 -11.652 1.00 90.56 87 TYR A C 1
ATOM 631 O O . TYR A 1 87 ? 0.145 0.061 -12.307 1.00 90.56 87 TYR A O 1
ATOM 639 N N . ILE A 1 88 ? 1.344 0.213 -10.396 1.00 85.38 88 ILE A N 1
ATOM 640 C CA . ILE A 1 88 ? 0.538 -0.681 -9.564 1.00 85.38 88 ILE A CA 1
ATOM 641 C C . ILE A 1 88 ? 0.457 -0.062 -8.170 1.00 85.38 88 ILE A C 1
ATOM 643 O O . ILE A 1 88 ? 1.470 0.416 -7.665 1.00 85.38 88 ILE A O 1
ATOM 647 N N . GLY A 1 89 ? -0.705 -0.116 -7.527 1.00 84.69 89 GLY A N 1
ATOM 648 C CA . GLY A 1 89 ? -0.781 0.082 -6.085 1.00 84.69 89 GLY A CA 1
ATOM 649 C C . GLY A 1 89 ? -0.946 -1.262 -5.404 1.00 84.69 89 GLY A C 1
ATOM 650 O O . GLY A 1 89 ? -1.987 -1.911 -5.487 1.00 84.69 89 GLY A O 1
ATOM 651 N N . GLN A 1 90 ? 0.125 -1.721 -4.768 1.00 81.06 90 GLN A N 1
ATOM 652 C CA . GLN A 1 90 ? 0.084 -2.938 -3.975 1.00 81.06 90 GLN A CA 1
ATOM 653 C C . GLN A 1 90 ? -0.419 -2.595 -2.571 1.00 81.06 90 GLN A C 1
ATOM 655 O O . GLN A 1 90 ? 0.015 -1.614 -1.962 1.00 81.06 90 GLN A O 1
ATOM 660 N N . ARG A 1 91 ? -1.332 -3.412 -2.043 1.00 86.00 91 ARG A N 1
ATOM 661 C CA . ARG A 1 91 ? -1.822 -3.307 -0.667 1.00 86.00 91 ARG A CA 1
ATOM 662 C C . ARG A 1 91 ? -1.778 -4.661 0.016 1.00 86.00 91 ARG A C 1
ATOM 664 O O . ARG A 1 91 ? -2.150 -5.671 -0.575 1.00 86.00 91 ARG A O 1
ATOM 671 N N . GLY A 1 92 ? -1.304 -4.661 1.256 1.00 85.19 92 GLY A N 1
ATOM 672 C CA . GLY A 1 92 ? -1.445 -5.778 2.179 1.00 85.19 92 GLY A CA 1
ATOM 673 C C . GLY A 1 92 ? -2.550 -5.456 3.174 1.00 85.19 92 GLY A C 1
ATOM 674 O O . GLY A 1 92 ? -2.597 -4.342 3.692 1.00 85.19 92 GLY A O 1
ATOM 675 N N . PHE A 1 93 ? -3.420 -6.423 3.440 1.00 88.75 93 PHE A N 1
ATOM 676 C CA . PHE A 1 93 ? -4.464 -6.306 4.450 1.00 88.75 93 PHE A CA 1
ATOM 677 C C . PHE A 1 93 ? -4.276 -7.404 5.484 1.00 88.75 93 PHE A C 1
ATOM 679 O O . PHE A 1 93 ? -4.047 -8.563 5.131 1.00 88.75 93 PHE A O 1
ATOM 686 N N . TYR A 1 94 ? -4.413 -7.046 6.756 1.00 92.12 94 TYR A N 1
ATOM 687 C CA . TYR A 1 94 ? -4.644 -8.039 7.792 1.00 92.12 94 TYR A CA 1
ATOM 688 C C . TYR A 1 94 ? -6.103 -8.471 7.715 1.00 92.12 94 TYR A C 1
ATOM 690 O O . TYR A 1 94 ? -7.008 -7.640 7.749 1.00 92.12 94 TYR A O 1
ATOM 698 N N . VAL A 1 95 ? -6.316 -9.775 7.582 1.00 92.25 95 VAL A N 1
ATOM 699 C CA . VAL A 1 95 ? -7.644 -10.380 7.520 1.00 92.25 95 VAL A CA 1
ATOM 700 C C . VAL A 1 95 ? -7.889 -11.181 8.786 1.00 92.25 95 VAL A C 1
ATOM 702 O O . VAL A 1 95 ? -6.990 -11.839 9.309 1.00 92.25 95 VAL A O 1
ATOM 705 N N . VAL A 1 96 ? -9.118 -11.120 9.279 1.00 93.31 96 VAL A N 1
ATOM 706 C CA . VAL A 1 96 ? -9.548 -11.801 10.496 1.00 93.31 96 VAL A CA 1
ATOM 707 C C . VAL A 1 96 ? -10.797 -12.618 10.195 1.00 93.31 96 VAL A C 1
ATOM 709 O O . VAL A 1 96 ? -11.607 -12.240 9.349 1.00 93.31 96 VAL A O 1
ATOM 712 N N . ARG A 1 97 ? -10.940 -13.765 10.863 1.00 94.62 97 ARG A N 1
ATOM 713 C CA . ARG A 1 97 ? -12.130 -14.611 10.729 1.00 94.62 97 ARG A CA 1
ATOM 714 C C . ARG A 1 97 ? -13.352 -13.896 11.295 1.00 94.62 97 ARG A C 1
ATOM 716 O O . ARG A 1 97 ? -13.266 -13.263 12.347 1.00 94.62 97 ARG A O 1
ATOM 723 N N . THR A 1 98 ? -14.490 -14.034 10.624 1.00 94.38 98 THR A N 1
ATOM 724 C CA . THR A 1 98 ? -15.750 -13.404 11.036 1.00 94.38 98 THR A CA 1
ATOM 725 C C . THR A 1 98 ? -16.192 -13.856 12.428 1.00 94.38 98 THR A C 1
ATOM 727 O O . THR A 1 98 ? -16.735 -13.056 13.184 1.00 94.38 98 THR A O 1
ATOM 730 N N . GLU A 1 99 ? -15.927 -15.109 12.791 1.00 95.62 99 GLU A N 1
ATOM 731 C CA . GLU A 1 99 ? -16.235 -15.674 14.107 1.00 95.62 99 GLU A CA 1
ATOM 732 C C . GLU A 1 99 ? -15.447 -14.953 15.204 1.00 95.62 99 GLU A C 1
ATOM 734 O O . GLU A 1 99 ? -16.033 -14.506 16.182 1.00 95.62 99 GLU A O 1
ATOM 739 N N . LEU A 1 100 ? -14.148 -14.706 14.987 1.00 95.88 100 LEU A N 1
ATOM 740 C CA . LEU A 1 100 ? -13.299 -13.995 15.949 1.00 95.88 100 LEU A CA 1
ATOM 741 C C . LEU A 1 100 ? -13.771 -12.550 16.152 1.00 95.88 100 LEU A C 1
ATOM 743 O O . LEU A 1 100 ? -13.792 -12.069 17.278 1.00 95.88 100 LEU A O 1
ATOM 747 N N . VAL A 1 101 ? -14.220 -11.875 15.089 1.00 96.69 101 VAL A N 1
ATOM 748 C CA . VAL A 1 101 ? -14.809 -10.526 15.195 1.00 96.69 101 VAL A CA 1
ATOM 749 C C . VAL A 1 101 ? -16.046 -10.523 16.101 1.00 96.69 101 VAL A C 1
ATOM 751 O O . VAL A 1 101 ? -16.236 -9.576 16.860 1.00 96.69 101 VAL A O 1
ATOM 754 N N . LYS A 1 102 ? -16.878 -11.570 16.032 1.00 95.69 102 LYS A N 1
ATOM 755 C CA . LYS A 1 102 ? -18.113 -11.693 16.821 1.00 95.69 102 LYS A CA 1
ATOM 756 C C . LYS A 1 102 ? -17.849 -12.125 18.264 1.00 95.69 102 LYS A C 1
ATOM 758 O O . LYS A 1 102 ? -18.424 -11.553 19.182 1.00 95.69 102 LYS A O 1
ATOM 763 N N . GLU A 1 103 ? -17.011 -13.138 18.450 1.00 97.62 103 GLU A N 1
ATOM 764 C CA . GLU A 1 103 ? -16.762 -13.789 19.742 1.00 97.62 103 GLU A CA 1
ATOM 765 C C . GLU A 1 103 ? -15.737 -13.026 20.588 1.00 97.62 103 GLU A C 1
ATOM 767 O O . GLU A 1 103 ? -15.823 -13.003 21.816 1.00 97.62 103 GLU A O 1
ATOM 772 N N . HIS A 1 104 ? -14.770 -12.376 19.936 1.00 97.94 104 HIS A N 1
ATOM 773 C CA . HIS A 1 104 ? -13.636 -11.714 20.579 1.00 97.94 104 HIS A CA 1
ATOM 774 C C . HIS A 1 104 ? -13.364 -10.312 19.993 1.00 97.94 104 HIS A C 1
ATOM 776 O O . HIS A 1 104 ? -12.239 -10.025 19.570 1.00 97.94 104 HIS A O 1
ATOM 782 N N . PRO A 1 105 ? -14.350 -9.392 19.984 1.00 97.81 105 PRO A N 1
ATOM 783 C CA . PRO A 1 105 ? -14.183 -8.056 19.403 1.00 97.81 105 PRO A CA 1
ATOM 784 C C . PRO A 1 105 ? -13.063 -7.244 20.072 1.00 97.81 105 PRO A C 1
ATOM 786 O O . PRO A 1 105 ? -12.354 -6.496 19.398 1.00 97.81 105 PRO A O 1
ATOM 789 N N . ASP A 1 106 ? -12.849 -7.419 21.378 1.00 98.44 106 ASP A N 1
ATOM 790 C CA . ASP A 1 106 ? -11.775 -6.733 22.106 1.00 98.44 106 ASP A CA 1
ATOM 791 C C . ASP A 1 106 ? -10.378 -7.184 21.658 1.00 98.44 106 ASP A C 1
ATOM 793 O O . ASP A 1 106 ? -9.455 -6.372 21.640 1.00 98.44 106 ASP A O 1
ATOM 797 N N . LEU A 1 107 ? -10.219 -8.439 21.217 1.00 97.94 107 LEU A N 1
ATOM 798 C CA . LEU A 1 107 ? -8.954 -8.923 20.658 1.00 97.94 107 LEU A CA 1
ATOM 799 C C . LEU A 1 107 ? -8.632 -8.218 19.334 1.00 97.94 107 LEU A C 1
ATOM 801 O O . LEU A 1 107 ? -7.479 -7.867 19.082 1.00 97.94 107 LEU A O 1
ATOM 805 N N . VAL A 1 108 ? -9.650 -7.963 18.506 1.00 97.44 108 VAL A N 1
ATOM 806 C CA . VAL A 1 108 ? -9.499 -7.201 17.257 1.00 97.44 108 VAL A CA 1
ATOM 807 C C . VAL A 1 108 ? -9.078 -5.762 17.555 1.00 97.44 108 VAL A C 1
ATOM 809 O O . VAL A 1 108 ? -8.135 -5.262 16.943 1.00 97.44 108 VAL A O 1
ATOM 812 N N . VAL A 1 109 ? -9.728 -5.106 18.522 1.00 98.38 109 VAL A N 1
ATOM 813 C CA . VAL A 1 109 ? -9.375 -3.739 18.944 1.00 98.38 109 VAL A CA 1
ATOM 814 C C . VAL A 1 109 ? -7.947 -3.688 19.494 1.00 98.38 109 VAL A C 1
ATOM 816 O O . VAL A 1 109 ? -7.166 -2.838 19.071 1.00 98.38 109 VAL A O 1
ATOM 819 N N . ALA A 1 110 ? -7.568 -4.624 20.369 1.00 98.50 110 ALA A N 1
ATOM 820 C CA . ALA A 1 110 ? -6.222 -4.697 20.934 1.00 98.50 110 ALA A CA 1
ATOM 821 C C . ALA A 1 110 ? -5.146 -4.881 19.852 1.00 98.50 110 ALA A C 1
ATOM 823 O O . ALA A 1 110 ? -4.116 -4.205 19.885 1.00 98.50 110 ALA A O 1
ATOM 824 N N . PHE A 1 111 ? -5.396 -5.743 18.861 1.00 98.19 111 PHE A N 1
ATOM 825 C CA . PHE A 1 111 ? -4.500 -5.906 17.716 1.00 98.19 111 PHE A CA 1
ATOM 826 C C . PHE A 1 111 ? -4.336 -4.600 16.928 1.00 98.19 111 PHE A C 1
ATOM 828 O O . PHE A 1 111 ? -3.213 -4.213 16.610 1.00 98.19 111 PHE A O 1
ATOM 835 N N . LEU A 1 112 ? -5.438 -3.904 16.630 1.00 97.75 112 LEU A N 1
ATOM 836 C CA . LEU A 1 112 ? -5.408 -2.645 15.881 1.00 97.75 112 LEU A CA 1
ATOM 837 C C . LEU A 1 112 ? -4.623 -1.553 16.619 1.00 97.75 112 LEU A C 1
ATOM 839 O O . LEU A 1 112 ? -3.827 -0.857 15.990 1.00 97.75 112 LEU A O 1
ATOM 843 N N . LEU A 1 113 ? -4.794 -1.442 17.939 1.00 98.44 113 LEU A N 1
ATOM 844 C CA . LEU A 1 113 ? -4.029 -0.515 18.776 1.00 98.44 113 LEU A CA 1
ATOM 845 C C . LEU A 1 113 ? -2.537 -0.846 18.771 1.00 98.44 113 LEU A C 1
ATOM 847 O O . LEU A 1 113 ? -1.715 0.024 18.496 1.00 98.44 113 LEU A O 1
ATOM 851 N N . ALA A 1 114 ? -2.178 -2.111 19.005 1.00 98.31 114 ALA A N 1
ATOM 852 C CA . ALA A 1 114 ? -0.782 -2.542 18.988 1.00 98.31 114 ALA A CA 1
ATOM 853 C C . ALA A 1 114 ? -0.126 -2.294 17.620 1.00 98.31 114 ALA A C 1
ATOM 855 O O . ALA A 1 114 ? 1.020 -1.854 17.543 1.00 98.31 114 ALA A O 1
ATOM 856 N N . HIS A 1 115 ? -0.862 -2.538 16.534 1.00 96.00 115 HIS A N 1
ATOM 857 C CA . HIS A 1 115 ? -0.387 -2.278 15.182 1.00 96.00 115 HIS A CA 1
ATOM 858 C C . HIS A 1 115 ? -0.192 -0.777 14.926 1.00 96.00 115 HIS A C 1
ATOM 860 O O . HIS A 1 115 ? 0.819 -0.388 14.342 1.00 96.00 115 HIS A O 1
ATOM 866 N N . HIS A 1 116 ? -1.118 0.064 15.395 1.00 96.56 116 HIS A N 1
ATOM 867 C CA . HIS A 1 116 ? -0.996 1.515 15.305 1.00 96.56 116 HIS A CA 1
ATOM 868 C C . HIS A 1 116 ? 0.239 2.040 16.047 1.00 96.56 116 HIS A C 1
ATOM 870 O O . HIS A 1 116 ? 1.050 2.751 15.456 1.00 96.56 116 HIS A O 1
ATOM 876 N N . GLU A 1 117 ? 0.428 1.628 17.301 1.00 96.62 117 GLU A N 1
ATOM 877 C CA . GLU A 1 117 ? 1.585 2.025 18.107 1.00 96.62 117 GLU A CA 1
ATOM 878 C C . GLU A 1 117 ? 2.905 1.558 17.483 1.00 96.62 117 GLU A C 1
ATOM 880 O O . GLU A 1 117 ? 3.857 2.333 17.380 1.00 96.62 117 GLU A O 1
ATOM 885 N N . ALA A 1 118 ? 2.953 0.324 16.971 1.00 95.06 118 ALA A N 1
ATOM 886 C CA . ALA A 1 118 ? 4.119 -0.172 16.245 1.00 95.06 118 ALA A CA 1
ATOM 887 C C . ALA A 1 118 ? 4.409 0.661 14.984 1.00 95.06 118 ALA A C 1
ATOM 889 O O . ALA A 1 118 ? 5.568 0.956 14.693 1.00 95.06 118 ALA A O 1
ATOM 890 N N . SER A 1 119 ? 3.370 1.070 14.250 1.00 94.00 119 SER A N 1
ATOM 891 C CA . SER A 1 119 ? 3.509 1.904 13.052 1.00 94.00 119 SER A CA 1
ATOM 892 C C . SER A 1 119 ? 4.091 3.277 13.359 1.00 94.00 119 SER A C 1
ATOM 894 O O . SER A 1 119 ? 4.949 3.747 12.612 1.00 94.00 119 SER A O 1
ATOM 896 N N . LYS A 1 120 ? 3.671 3.892 14.468 1.00 94.38 120 LYS A N 1
ATOM 897 C CA . LYS A 1 120 ? 4.227 5.164 14.942 1.00 94.38 120 LYS A CA 1
ATOM 898 C C . LYS A 1 120 ? 5.670 5.006 15.399 1.00 94.38 120 LYS A C 1
ATOM 900 O O . LYS A 1 120 ? 6.527 5.776 14.978 1.00 94.38 120 LYS A O 1
ATOM 905 N N . ALA A 1 121 ? 5.952 3.985 16.208 1.00 94.38 121 ALA A N 1
ATOM 906 C CA . ALA A 1 121 ? 7.289 3.735 16.742 1.00 94.38 121 ALA A CA 1
ATOM 907 C C . ALA A 1 121 ? 8.331 3.453 15.647 1.00 94.38 121 ALA A C 1
ATOM 909 O O . ALA A 1 121 ? 9.502 3.780 15.813 1.00 94.38 121 ALA A O 1
ATOM 910 N N . LEU A 1 122 ? 7.912 2.850 14.531 1.00 94.69 122 LEU A N 1
ATOM 911 C CA . LEU A 1 122 ? 8.787 2.526 13.404 1.00 94.69 122 LEU A CA 1
ATOM 912 C C . LEU A 1 122 ? 8.819 3.607 12.317 1.00 94.69 122 LEU A C 1
ATOM 914 O O . LEU A 1 122 ? 9.577 3.457 11.356 1.00 94.69 122 LEU A O 1
ATOM 918 N N . HIS A 1 123 ? 8.019 4.674 12.418 1.00 95.31 123 HIS A N 1
ATOM 919 C CA . HIS A 1 123 ? 7.900 5.649 11.337 1.00 95.31 123 HIS A CA 1
ATOM 920 C C . HIS A 1 123 ? 9.259 6.275 10.997 1.00 95.31 123 HIS A C 1
ATOM 922 O O . HIS A 1 123 ? 9.905 6.916 11.822 1.00 95.31 123 HIS A O 1
ATOM 928 N N . LYS A 1 124 ? 9.689 6.077 9.748 1.00 92.94 124 LYS A N 1
ATOM 929 C CA . LYS A 1 124 ? 10.977 6.499 9.178 1.00 92.94 124 LYS A CA 1
ATOM 930 C C . LYS A 1 124 ? 12.229 5.947 9.874 1.00 92.94 124 LYS A C 1
ATOM 932 O O . LYS A 1 124 ? 13.335 6.296 9.458 1.00 92.94 124 LYS A O 1
ATOM 937 N N . ASP A 1 125 ? 12.100 5.010 10.816 1.00 94.50 125 ASP A N 1
ATOM 938 C CA . ASP A 1 125 ? 13.233 4.249 11.353 1.00 94.50 125 ASP A CA 1
ATOM 939 C C . ASP A 1 125 ? 13.557 3.058 10.439 1.00 94.50 125 ASP A C 1
ATOM 941 O O . ASP A 1 125 ? 13.280 1.885 10.713 1.00 94.50 125 ASP A O 1
ATOM 945 N N . TYR A 1 126 ? 14.154 3.373 9.290 1.00 92.56 126 TYR A N 1
ATOM 946 C CA . TYR A 1 126 ? 14.475 2.377 8.268 1.00 92.56 126 TYR A CA 1
ATOM 947 C C . TYR A 1 126 ? 15.416 1.289 8.783 1.00 92.56 126 TYR A C 1
ATOM 949 O O . TYR A 1 126 ? 15.340 0.150 8.317 1.00 92.56 126 TYR A O 1
ATOM 957 N N . ARG A 1 127 ? 16.301 1.627 9.729 1.00 93.44 127 ARG A N 1
ATOM 958 C CA . ARG A 1 127 ? 17.238 0.662 10.297 1.00 93.44 127 ARG A CA 1
ATOM 959 C C . ARG A 1 127 ? 16.491 -0.345 11.158 1.00 93.44 127 ARG A C 1
ATOM 961 O O . ARG A 1 127 ? 16.698 -1.541 10.970 1.00 93.44 127 ARG A O 1
ATOM 968 N N . LYS A 1 128 ? 15.583 0.107 12.024 1.00 93.94 128 LYS A N 1
ATOM 969 C CA . LYS A 1 128 ? 14.801 -0.798 12.867 1.00 93.94 128 LYS A CA 1
ATOM 970 C C . LYS A 1 128 ? 13.843 -1.668 12.063 1.00 93.94 128 LYS A C 1
ATOM 972 O O . LYS A 1 128 ? 13.744 -2.868 12.321 1.00 93.94 128 LYS A O 1
ATOM 977 N N . ILE A 1 129 ? 13.193 -1.094 11.047 1.00 91.75 129 ILE A N 1
ATOM 978 C CA . ILE A 1 129 ? 12.355 -1.850 10.103 1.00 91.75 129 ILE A CA 1
ATOM 979 C C . ILE A 1 129 ? 13.179 -2.954 9.431 1.00 91.75 129 ILE A C 1
ATOM 981 O O . ILE A 1 129 ? 12.735 -4.103 9.358 1.00 91.75 129 ILE A O 1
ATOM 985 N N . TRP A 1 130 ? 14.390 -2.624 8.971 1.00 90.94 130 TRP A N 1
ATOM 986 C CA . TRP A 1 130 ? 15.304 -3.614 8.416 1.00 90.94 130 TRP A CA 1
ATOM 987 C C . TRP A 1 130 ? 15.660 -4.682 9.448 1.00 90.94 130 TRP A C 1
ATOM 989 O O . TRP A 1 130 ? 15.484 -5.849 9.144 1.00 90.94 130 TRP A O 1
ATOM 999 N N . GLU A 1 131 ? 16.080 -4.338 10.666 1.00 92.94 131 GLU A N 1
ATOM 1000 C CA . GLU A 1 131 ? 16.451 -5.326 11.696 1.00 92.94 131 GLU A CA 1
ATOM 1001 C C . GLU A 1 131 ? 15.333 -6.341 11.971 1.00 92.94 131 GLU A C 1
ATOM 1003 O O . GLU A 1 131 ? 15.588 -7.545 12.037 1.00 92.94 131 GLU A O 1
ATOM 1008 N N . LEU A 1 132 ? 14.085 -5.873 12.064 1.00 90.31 132 LEU A N 1
ATOM 1009 C CA . LEU A 1 132 ? 12.917 -6.729 12.286 1.00 90.31 132 LEU A CA 1
ATOM 1010 C C . LEU A 1 132 ? 12.612 -7.629 11.079 1.00 90.31 132 LEU A C 1
ATOM 1012 O O . LEU A 1 132 ? 12.306 -8.813 11.243 1.00 90.31 132 LEU A O 1
ATOM 1016 N N . GLY A 1 133 ? 12.690 -7.080 9.864 1.00 86.25 133 GLY A N 1
ATOM 1017 C CA . GLY A 1 133 ? 12.374 -7.803 8.630 1.00 86.25 133 GLY A CA 1
ATOM 1018 C C . GLY A 1 133 ? 13.510 -8.689 8.114 1.00 86.25 133 GLY A C 1
ATOM 1019 O O . GLY A 1 133 ? 13.263 -9.693 7.444 1.00 86.25 133 GLY A O 1
ATOM 1020 N N . ASN A 1 134 ? 14.763 -8.356 8.424 1.00 85.56 134 ASN A N 1
ATOM 1021 C CA . ASN A 1 134 ? 15.931 -8.956 7.787 1.00 85.56 134 ASN A CA 1
ATOM 1022 C C . ASN A 1 134 ? 16.143 -10.418 8.178 1.00 85.56 134 ASN A C 1
ATOM 1024 O O . ASN A 1 134 ? 16.756 -11.167 7.421 1.00 85.56 134 ASN A O 1
ATOM 1028 N N . ARG A 1 135 ? 15.553 -10.867 9.292 1.00 83.56 135 ARG A N 1
ATOM 1029 C CA . ARG A 1 135 ? 15.491 -12.296 9.628 1.00 83.56 135 ARG A CA 1
ATOM 1030 C C . ARG A 1 135 ? 14.852 -13.145 8.519 1.00 83.56 135 ARG A C 1
ATOM 1032 O O . ARG A 1 135 ? 15.158 -14.326 8.414 1.00 83.56 135 ARG A O 1
ATOM 1039 N N . TYR A 1 136 ? 13.990 -12.542 7.695 1.00 77.06 136 TYR A N 1
ATOM 1040 C CA . TYR A 1 136 ? 13.328 -13.198 6.567 1.00 77.06 136 TYR A CA 1
ATOM 1041 C C . TYR A 1 136 ? 14.023 -12.933 5.236 1.00 77.06 136 TYR A C 1
ATOM 1043 O O . TYR A 1 136 ? 14.161 -13.841 4.422 1.0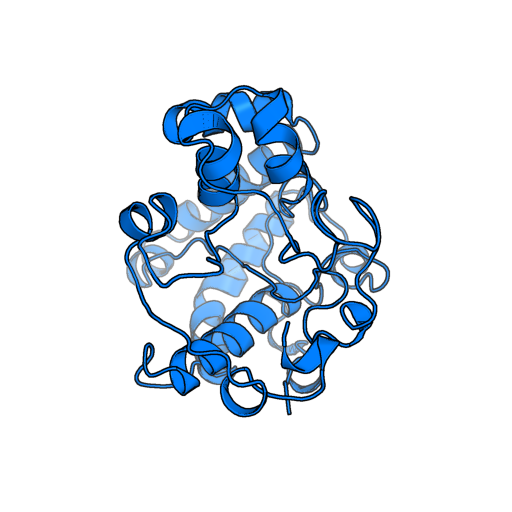0 77.06 136 TYR A O 1
ATOM 1051 N N . PHE A 1 137 ? 14.431 -11.686 4.998 1.00 75.44 137 PHE A N 1
ATOM 1052 C CA . PHE A 1 137 ? 14.951 -11.287 3.691 1.00 75.44 137 PHE A CA 1
ATOM 1053 C C . PHE A 1 137 ? 16.449 -11.544 3.521 1.00 75.44 137 PHE A C 1
ATOM 1055 O O . PHE A 1 137 ? 16.882 -11.750 2.391 1.00 75.44 137 PHE A O 1
ATOM 1062 N N . GLN A 1 138 ? 17.214 -11.577 4.617 1.00 83.62 138 GLN A N 1
ATOM 1063 C CA . GLN A 1 138 ? 18.642 -11.912 4.639 1.00 83.62 138 GLN A CA 1
ATOM 1064 C C . GLN A 1 138 ? 19.478 -11.069 3.655 1.00 83.62 138 GLN A C 1
ATOM 1066 O O . GLN A 1 138 ? 20.260 -11.593 2.865 1.00 83.62 138 GLN A O 1
ATOM 1071 N N . MET A 1 139 ? 19.306 -9.745 3.693 1.00 82.12 139 MET A N 1
ATOM 1072 C CA . MET A 1 139 ? 20.009 -8.776 2.845 1.00 82.12 139 MET A CA 1
ATOM 1073 C C . MET A 1 139 ? 20.759 -7.725 3.679 1.00 82.12 139 MET A C 1
ATOM 1075 O O . MET A 1 139 ? 20.288 -7.341 4.752 1.00 82.12 139 MET A O 1
ATOM 1079 N N . PRO A 1 140 ? 21.892 -7.190 3.186 1.00 87.81 140 PRO A N 1
ATOM 1080 C CA . PRO A 1 140 ? 22.515 -6.001 3.767 1.00 87.81 140 PRO A CA 1
ATOM 1081 C C . PRO A 1 140 ? 21.549 -4.809 3.806 1.00 87.81 140 PRO A C 1
ATOM 1083 O O . PRO A 1 140 ? 20.670 -4.683 2.946 1.00 87.81 140 PRO A O 1
ATOM 1086 N N . PHE A 1 141 ? 21.716 -3.920 4.787 1.00 88.94 141 PHE A N 1
ATOM 1087 C CA . PHE A 1 141 ? 20.830 -2.766 4.965 1.00 88.94 141 PHE A CA 1
ATOM 1088 C C . PHE A 1 141 ? 20.832 -1.854 3.737 1.00 88.94 141 PHE A C 1
ATOM 1090 O O . PHE A 1 141 ? 19.774 -1.441 3.274 1.00 88.94 141 PHE A O 1
ATOM 1097 N N . GLU A 1 142 ? 22.005 -1.601 3.167 1.00 88.06 142 GLU A N 1
ATOM 1098 C CA . GLU A 1 142 ? 22.218 -0.723 2.017 1.00 88.06 142 GLU A CA 1
ATOM 1099 C C . GLU A 1 142 ? 21.447 -1.227 0.789 1.00 88.06 142 GLU A C 1
ATOM 1101 O O . GLU A 1 142 ? 20.838 -0.441 0.065 1.00 88.06 142 GLU A O 1
ATOM 1106 N N . ALA A 1 143 ? 21.397 -2.550 0.606 1.00 81.44 143 ALA A N 1
ATOM 1107 C CA . ALA A 1 143 ? 20.637 -3.199 -0.457 1.00 81.44 143 ALA A CA 1
ATOM 1108 C C . ALA A 1 143 ? 19.118 -3.183 -0.206 1.00 81.44 143 ALA A C 1
ATOM 1110 O O . ALA A 1 143 ? 18.340 -3.076 -1.152 1.00 81.44 143 ALA A O 1
ATOM 1111 N N . ALA A 1 144 ? 18.678 -3.281 1.052 1.00 81.88 144 ALA A N 1
ATOM 1112 C CA . ALA A 1 144 ? 17.259 -3.300 1.415 1.00 81.88 144 ALA A CA 1
ATOM 1113 C C . ALA A 1 144 ? 16.638 -1.898 1.543 1.00 81.88 144 ALA A C 1
ATOM 1115 O O . ALA A 1 144 ? 15.423 -1.738 1.404 1.00 81.88 144 ALA A O 1
ATOM 1116 N N . GLN A 1 145 ? 17.452 -0.876 1.811 1.00 85.62 145 GLN A N 1
ATOM 1117 C CA . GLN A 1 145 ? 16.992 0.473 2.132 1.00 85.62 145 GLN A CA 1
ATOM 1118 C C . GLN A 1 145 ? 16.068 1.080 1.059 1.00 85.62 145 GLN A C 1
ATOM 1120 O O . GLN A 1 145 ? 15.046 1.656 1.444 1.00 85.62 145 GLN A O 1
ATOM 1125 N N . PRO A 1 146 ? 16.337 0.953 -0.259 1.00 80.69 146 PRO A N 1
ATOM 1126 C CA . PRO A 1 146 ? 15.423 1.477 -1.272 1.00 80.69 146 PRO A CA 1
ATOM 1127 C C . PRO A 1 146 ? 14.039 0.814 -1.215 1.00 80.69 146 PRO A C 1
ATOM 1129 O O . PRO A 1 146 ? 13.031 1.497 -1.366 1.00 80.69 146 PRO A O 1
ATOM 1132 N N . ALA A 1 147 ? 13.977 -0.491 -0.919 1.00 79.25 147 ALA A N 1
ATOM 1133 C CA . ALA A 1 147 ? 12.721 -1.224 -0.749 1.00 79.25 147 ALA A CA 1
ATOM 1134 C C . ALA A 1 147 ? 11.899 -0.655 0.409 1.00 79.25 147 ALA A C 1
ATOM 1136 O O . ALA A 1 147 ? 10.700 -0.424 0.277 1.00 79.25 147 ALA A O 1
ATOM 1137 N N . ILE A 1 148 ? 12.573 -0.428 1.540 1.00 86.00 148 ILE A N 1
ATOM 1138 C CA . ILE A 1 148 ? 11.958 0.054 2.776 1.00 86.00 148 ILE A CA 1
ATOM 1139 C C . ILE A 1 148 ? 11.409 1.462 2.567 1.00 86.00 148 ILE A C 1
ATOM 1141 O O . ILE A 1 148 ? 10.265 1.720 2.923 1.00 86.00 148 ILE A O 1
ATOM 1145 N N . LYS A 1 149 ? 12.184 2.351 1.932 1.00 85.94 149 LYS A N 1
ATOM 1146 C CA . LYS A 1 149 ? 11.776 3.737 1.649 1.00 85.94 149 LYS A CA 1
ATOM 1147 C C . LYS A 1 149 ? 10.494 3.825 0.817 1.00 85.94 149 LYS A C 1
ATOM 1149 O O . LYS A 1 149 ? 9.700 4.737 1.034 1.00 85.94 149 LYS A O 1
ATOM 1154 N N . ASN A 1 150 ? 10.255 2.853 -0.060 1.00 80.44 150 ASN A N 1
ATOM 1155 C CA . ASN A 1 150 ? 9.047 2.793 -0.881 1.00 80.44 150 ASN A CA 1
ATOM 1156 C C . ASN A 1 150 ? 7.820 2.190 -0.152 1.00 80.44 150 ASN A C 1
ATOM 1158 O O . ASN A 1 150 ? 6.752 2.064 -0.751 1.00 80.44 150 ASN A O 1
ATOM 1162 N N . GLY A 1 151 ? 7.948 1.771 1.112 1.00 81.69 151 GLY A N 1
ATOM 1163 C CA . GLY A 1 151 ? 6.874 1.134 1.879 1.00 81.69 151 GLY A CA 1
ATOM 1164 C C . GLY A 1 151 ? 5.940 2.124 2.584 1.00 81.69 151 GLY A C 1
ATOM 1165 O O . GLY A 1 151 ? 6.317 2.752 3.560 1.00 81.69 151 GLY A O 1
ATOM 1166 N N . MET A 1 152 ? 4.673 2.187 2.184 1.00 85.00 152 MET A N 1
ATOM 1167 C CA . MET A 1 152 ? 3.715 3.193 2.673 1.00 85.00 152 MET A CA 1
ATOM 1168 C C . MET A 1 152 ? 3.550 3.297 4.199 1.00 85.00 152 MET A C 1
ATOM 1170 O O . MET A 1 152 ? 3.619 4.400 4.737 1.00 85.00 152 MET A O 1
ATOM 1174 N N . LEU A 1 153 ? 3.325 2.170 4.883 1.00 82.44 153 LEU A N 1
ATOM 1175 C CA . LEU A 1 153 ? 2.860 2.117 6.278 1.00 82.44 153 LEU A CA 1
ATOM 1176 C C . LEU A 1 153 ? 3.820 2.747 7.297 1.00 82.44 153 LEU A C 1
ATOM 1178 O O . LEU A 1 153 ? 3.370 3.217 8.333 1.00 82.44 153 LEU A O 1
ATOM 1182 N N . PHE A 1 154 ? 5.122 2.756 7.006 1.00 83.00 154 PHE A N 1
ATOM 1183 C CA . PHE A 1 154 ? 6.137 3.283 7.922 1.00 83.00 154 PHE A CA 1
ATOM 1184 C C . PHE A 1 154 ? 6.944 4.440 7.333 1.00 83.00 154 PHE A C 1
ATOM 1186 O O . PHE A 1 154 ? 7.773 5.009 8.034 1.00 83.00 154 PHE A O 1
ATOM 1193 N N . THR A 1 155 ? 6.770 4.787 6.054 1.00 85.62 155 THR A N 1
ATOM 1194 C CA . THR A 1 155 ? 7.558 5.863 5.425 1.00 85.62 155 THR A CA 1
ATOM 1195 C C . THR A 1 155 ? 6.712 7.057 5.026 1.00 85.62 155 THR A C 1
ATOM 1197 O O . THR A 1 155 ? 7.146 8.198 5.199 1.00 85.62 155 THR A O 1
ATOM 1200 N N . ILE A 1 156 ? 5.494 6.804 4.546 1.00 89.62 156 ILE A N 1
ATOM 1201 C CA . ILE A 1 156 ? 4.537 7.835 4.137 1.00 89.62 156 ILE A CA 1
ATOM 1202 C C . ILE A 1 156 ? 3.532 8.086 5.256 1.00 89.62 156 ILE A C 1
ATOM 1204 O O . ILE A 1 156 ? 3.258 9.234 5.598 1.00 89.62 156 ILE A O 1
ATOM 1208 N N . ARG A 1 157 ? 3.004 7.003 5.822 1.00 92.25 157 ARG A N 1
ATOM 1209 C CA . ARG A 1 157 ? 2.080 7.011 6.950 1.00 92.25 157 ARG A CA 1
ATOM 1210 C C . ARG A 1 157 ? 2.818 6.598 8.217 1.00 92.25 157 ARG A C 1
ATOM 1212 O O . ARG A 1 157 ? 3.871 5.964 8.173 1.00 92.25 157 ARG A O 1
ATOM 1219 N N . ASP A 1 158 ? 2.241 6.972 9.340 1.00 93.75 158 ASP A N 1
ATOM 1220 C CA . ASP A 1 158 ? 2.559 6.502 10.687 1.00 93.75 158 ASP A CA 1
ATOM 1221 C C . ASP A 1 158 ? 1.289 5.970 11.375 1.00 93.75 158 ASP A C 1
ATOM 1223 O O . ASP A 1 158 ? 1.185 5.909 12.595 1.00 93.75 158 ASP A O 1
ATOM 1227 N N . TRP A 1 159 ? 0.300 5.574 10.573 1.00 95.12 159 TRP A N 1
ATOM 1228 C CA . TRP A 1 159 ? -1.001 5.082 11.004 1.00 95.12 159 TRP A CA 1
ATOM 1229 C C . TRP A 1 159 ? -1.486 3.949 10.098 1.00 95.12 159 TRP A C 1
ATOM 1231 O O . TRP A 1 159 ? -1.069 3.825 8.948 1.00 95.12 159 TRP A O 1
ATOM 1241 N N . VAL A 1 160 ? -2.396 3.121 10.623 1.00 94.88 160 VAL A N 1
ATOM 1242 C CA . VAL A 1 160 ? -2.721 1.792 10.064 1.00 94.88 160 VAL A CA 1
ATOM 1243 C C . VAL A 1 160 ? -4.151 1.659 9.534 1.00 94.88 160 VAL A C 1
ATOM 1245 O O . VAL A 1 160 ? -4.560 0.593 9.080 1.00 94.88 160 VAL A O 1
ATOM 1248 N N . TRP A 1 161 ? -4.943 2.719 9.639 1.00 96.12 161 TRP A N 1
ATOM 1249 C CA . TRP A 1 161 ? -6.373 2.705 9.360 1.00 96.12 161 TRP A CA 1
ATOM 1250 C C . TRP A 1 161 ? -6.659 2.520 7.870 1.00 96.12 161 TRP A C 1
ATOM 1252 O O . TRP A 1 161 ? -6.201 3.295 7.047 1.00 96.12 161 TRP A O 1
ATOM 1262 N N . VAL A 1 162 ? -7.439 1.513 7.490 1.00 94.94 162 VAL A N 1
ATOM 1263 C CA . VAL A 1 162 ? -7.784 1.309 6.074 1.00 94.94 162 VAL A CA 1
ATOM 1264 C C . VAL A 1 162 ? -8.672 2.451 5.576 1.00 94.94 162 VAL A C 1
ATOM 1266 O O . VAL A 1 162 ? -9.672 2.768 6.224 1.00 94.94 162 VAL A O 1
ATOM 1269 N N . THR A 1 163 ? -8.338 3.019 4.416 1.00 95.00 163 THR A N 1
ATOM 1270 C CA . THR A 1 163 ? -9.146 4.025 3.706 1.00 95.00 163 THR A CA 1
ATOM 1271 C C . THR A 1 163 ? -9.787 3.453 2.441 1.00 95.00 163 THR A C 1
ATOM 1273 O O . THR A 1 163 ? -9.364 2.414 1.927 1.00 95.00 163 THR A O 1
ATOM 1276 N N . GLU A 1 164 ? -10.777 4.151 1.882 1.00 93.88 164 GLU A N 1
ATOM 1277 C CA . GLU A 1 164 ? -11.339 3.811 0.564 1.00 93.88 164 GLU A CA 1
ATOM 1278 C C . GLU A 1 164 ? -10.276 3.769 -0.551 1.00 93.88 164 GLU A C 1
ATOM 1280 O O . GLU A 1 164 ? -10.372 2.946 -1.459 1.00 93.88 164 GLU A O 1
ATOM 1285 N N . GLY A 1 165 ? -9.232 4.605 -0.463 1.00 92.88 165 GLY A N 1
ATOM 1286 C CA . GLY A 1 165 ? -8.127 4.622 -1.422 1.00 92.88 165 GLY A CA 1
ATOM 1287 C C . GLY A 1 165 ? -7.292 3.341 -1.365 1.00 92.88 165 GLY A C 1
ATOM 1288 O O . GLY A 1 165 ? -6.881 2.819 -2.399 1.00 92.88 165 GLY A O 1
ATOM 1289 N N . ASP A 1 166 ? -7.107 2.768 -0.174 1.00 92.75 166 ASP A N 1
ATOM 1290 C CA . ASP A 1 166 ? -6.437 1.473 -0.018 1.00 92.75 166 ASP A CA 1
ATOM 1291 C C . ASP A 1 166 ? -7.272 0.343 -0.624 1.00 92.75 166 ASP A C 1
ATOM 1293 O O . ASP A 1 166 ? -6.766 -0.522 -1.337 1.00 92.75 166 ASP A O 1
ATOM 1297 N N . VAL A 1 167 ? -8.579 0.372 -0.385 1.00 92.50 167 VAL A N 1
ATOM 1298 C CA . VAL A 1 167 ? -9.514 -0.612 -0.931 1.00 92.50 167 VAL A CA 1
ATOM 1299 C C . VAL A 1 167 ? -9.643 -0.513 -2.450 1.00 92.50 167 VAL A C 1
ATOM 1301 O O . VAL A 1 167 ? -9.750 -1.546 -3.114 1.00 92.50 167 VAL A O 1
ATOM 1304 N N . ALA A 1 168 ? -9.584 0.692 -3.019 1.00 91.31 168 ALA A N 1
ATOM 1305 C CA . ALA A 1 168 ? -9.605 0.898 -4.464 1.00 91.31 168 ALA A CA 1
ATOM 1306 C C . ALA A 1 168 ? -8.524 0.071 -5.171 1.00 91.31 168 ALA A C 1
ATOM 1308 O O . ALA A 1 168 ? -8.791 -0.556 -6.199 1.00 91.31 168 ALA A O 1
ATOM 1309 N N . HIS A 1 169 ? -7.328 -0.006 -4.583 1.00 89.56 169 HIS A N 1
ATOM 1310 C CA . HIS A 1 169 ? -6.242 -0.837 -5.098 1.00 89.56 169 HIS A CA 1
ATOM 1311 C C . HIS A 1 169 ? -6.564 -2.331 -5.063 1.00 89.56 169 HIS A C 1
ATOM 1313 O O . HIS A 1 169 ? -6.245 -3.041 -6.015 1.00 89.56 169 HIS A O 1
ATOM 1319 N N . ALA A 1 170 ? -7.241 -2.811 -4.017 1.00 87.44 170 ALA A N 1
ATOM 1320 C CA . ALA A 1 170 ? -7.679 -4.204 -3.929 1.00 87.44 170 ALA A CA 1
ATOM 1321 C C . ALA A 1 170 ? -8.730 -4.539 -4.998 1.00 87.44 170 ALA A C 1
ATOM 1323 O O . ALA A 1 170 ? -8.596 -5.538 -5.705 1.00 87.44 170 ALA A O 1
ATOM 1324 N N . VAL A 1 171 ? -9.742 -3.679 -5.159 1.00 89.25 171 VAL A N 1
ATOM 1325 C CA . VAL A 1 171 ? -10.815 -3.861 -6.151 1.00 89.25 171 VAL A CA 1
ATOM 1326 C C . VAL A 1 171 ? -10.247 -3.832 -7.571 1.00 89.25 171 VAL A C 1
ATOM 1328 O O . VAL A 1 171 ? -10.519 -4.724 -8.377 1.00 89.25 171 VAL A O 1
ATOM 1331 N N . ASN A 1 172 ? -9.406 -2.845 -7.881 1.00 87.69 172 ASN A N 1
ATOM 1332 C CA . ASN A 1 172 ? -8.790 -2.718 -9.200 1.00 87.69 172 ASN A CA 1
ATOM 1333 C C . ASN A 1 172 ? -7.779 -3.842 -9.472 1.00 87.69 172 ASN A C 1
ATOM 1335 O O . ASN A 1 172 ? -7.782 -4.418 -10.560 1.00 87.69 172 ASN A O 1
ATOM 1339 N N . GLY A 1 173 ? -6.988 -4.237 -8.471 1.00 86.12 173 GLY A N 1
ATOM 1340 C CA . GLY A 1 173 ? -6.108 -5.404 -8.535 1.00 86.12 173 GLY A CA 1
ATOM 1341 C C . GLY A 1 173 ? -6.865 -6.697 -8.847 1.00 86.12 173 GLY A C 1
ATOM 1342 O O . GLY A 1 173 ? -6.489 -7.434 -9.761 1.00 86.12 173 GLY A O 1
ATOM 1343 N N . ALA A 1 174 ? -7.981 -6.944 -8.157 1.00 86.38 174 ALA A N 1
ATOM 1344 C CA . ALA A 1 174 ? -8.822 -8.118 -8.381 1.00 86.38 174 ALA A CA 1
ATOM 1345 C C . ALA A 1 174 ? -9.422 -8.160 -9.795 1.00 86.38 174 ALA A C 1
ATOM 1347 O O . ALA A 1 174 ? -9.519 -9.237 -10.385 1.00 86.38 174 ALA A O 1
ATOM 1348 N N . ARG A 1 175 ? -9.765 -7.007 -10.388 1.00 84.75 175 ARG A N 1
ATOM 1349 C CA . ARG A 1 175 ? -10.206 -6.932 -11.794 1.00 84.75 175 ARG A CA 1
ATOM 1350 C C . ARG A 1 175 ? -9.118 -7.394 -12.759 1.00 84.75 175 ARG A C 1
ATOM 1352 O O . ARG A 1 175 ? -9.417 -8.152 -13.680 1.00 84.75 175 ARG A O 1
ATOM 1359 N N . PHE A 1 176 ? -7.867 -6.978 -12.549 1.00 81.94 176 PHE A N 1
ATOM 1360 C CA . PHE A 1 176 ? -6.745 -7.454 -13.363 1.00 81.94 176 PHE A CA 1
ATOM 1361 C C . PHE A 1 176 ? -6.529 -8.961 -13.191 1.00 81.94 176 PHE A C 1
ATOM 1363 O O . PHE A 1 176 ? -6.369 -9.664 -14.185 1.00 81.94 176 PHE A O 1
ATOM 1370 N N . MET A 1 177 ? -6.600 -9.473 -11.957 1.00 84.06 177 MET A N 1
ATOM 1371 C CA . MET A 1 177 ? -6.484 -10.913 -11.685 1.00 84.06 177 MET A CA 1
ATOM 1372 C C . MET A 1 177 ? -7.620 -11.729 -12.312 1.00 84.06 177 MET A C 1
ATOM 1374 O O . MET A 1 177 ? -7.384 -12.842 -12.777 1.00 84.06 177 MET A O 1
ATOM 1378 N N . HIS A 1 178 ? -8.837 -11.185 -12.356 1.00 86.00 178 HIS A N 1
ATOM 1379 C CA . HIS A 1 178 ? -9.964 -11.820 -13.032 1.00 86.00 178 HIS A CA 1
ATOM 1380 C C . HIS A 1 178 ? -9.775 -11.846 -14.553 1.00 86.00 178 HIS A C 1
ATOM 1382 O O . HIS A 1 178 ? -9.906 -12.903 -15.163 1.00 86.00 178 HIS A O 1
ATOM 1388 N N . ARG A 1 179 ? -9.379 -10.716 -15.163 1.00 82.19 179 ARG A N 1
ATOM 1389 C CA . ARG A 1 179 ? -9.056 -10.646 -16.602 1.00 82.19 179 ARG A CA 1
ATOM 1390 C C . ARG A 1 179 ? -7.924 -11.604 -16.991 1.00 82.19 179 ARG A C 1
ATOM 1392 O O . ARG A 1 179 ? -7.953 -12.157 -18.081 1.00 82.19 179 ARG A O 1
ATOM 1399 N N . ALA A 1 180 ? -6.960 -11.820 -16.097 1.00 79.19 180 ALA A N 1
ATOM 1400 C CA . ALA A 1 180 ? -5.872 -12.779 -16.281 1.00 79.19 180 ALA A CA 1
ATOM 1401 C C . ALA A 1 180 ? -6.280 -14.249 -16.037 1.00 79.19 180 ALA A C 1
ATOM 1403 O O . ALA A 1 180 ? -5.449 -15.140 -16.183 1.00 79.19 180 ALA A O 1
ATOM 1404 N N . GLY A 1 181 ? -7.527 -14.523 -15.634 1.00 82.62 181 GLY A N 1
ATOM 1405 C CA . GLY A 1 181 ? -8.024 -15.873 -15.350 1.00 82.62 181 GLY A CA 1
ATOM 1406 C C . GLY A 1 181 ? -7.578 -16.463 -14.005 1.00 82.62 181 GLY A C 1
ATOM 1407 O O . GLY A 1 181 ? -7.977 -17.576 -13.669 1.00 82.62 181 GLY A O 1
ATOM 1408 N N . THR A 1 182 ? -6.796 -15.731 -13.205 1.00 84.19 182 THR A N 1
ATOM 1409 C CA . THR A 1 182 ? -6.335 -16.168 -11.874 1.00 84.19 182 THR A CA 1
ATOM 1410 C C . THR A 1 182 ? -7.471 -16.174 -10.853 1.00 84.19 182 THR A C 1
ATOM 1412 O O . THR A 1 182 ? -7.511 -17.023 -9.964 1.00 84.19 182 THR A O 1
ATOM 1415 N N . LEU A 1 183 ? -8.406 -15.228 -10.972 1.00 86.00 183 LEU A N 1
ATOM 1416 C CA . LEU A 1 183 ? -9.564 -15.115 -10.092 1.00 86.00 183 LEU A CA 1
ATOM 1417 C C . LEU A 1 183 ? -10.848 -15.461 -10.857 1.00 86.00 183 LEU A C 1
ATOM 1419 O O . LEU A 1 183 ? -11.141 -14.857 -11.886 1.00 86.00 183 LEU A O 1
ATOM 1423 N N . LYS A 1 184 ? -11.642 -16.412 -10.347 1.00 86.12 184 LYS A N 1
ATOM 1424 C CA . LYS A 1 184 ? -12.861 -16.884 -11.034 1.00 86.12 184 LYS A CA 1
ATOM 1425 C C . LYS A 1 184 ? -13.962 -15.825 -11.123 1.00 86.12 184 LYS A C 1
ATOM 1427 O O . LYS A 1 184 ? -14.663 -15.772 -12.125 1.00 86.12 184 LYS A O 1
ATOM 1432 N N . GLN A 1 185 ? -14.117 -15.007 -10.086 1.00 84.25 185 GLN A N 1
ATOM 1433 C CA . GLN A 1 185 ? -15.121 -13.945 -10.016 1.00 84.25 185 GLN A CA 1
ATOM 1434 C C . GLN A 1 185 ? -14.446 -12.626 -9.650 1.00 84.25 185 GLN A C 1
ATOM 1436 O O . GLN A 1 185 ? -13.533 -12.638 -8.826 1.00 84.25 185 GLN A O 1
ATOM 1441 N N . PRO A 1 186 ? -14.862 -11.492 -10.229 1.00 77.62 186 PRO A N 1
ATOM 1442 C CA . PRO A 1 186 ? -14.322 -10.204 -9.831 1.00 77.62 186 PRO A CA 1
ATOM 1443 C C . PRO A 1 186 ? -14.700 -9.892 -8.378 1.00 77.62 186 PRO A C 1
ATOM 1445 O O . PRO A 1 186 ? -15.781 -10.249 -7.915 1.00 77.62 186 PRO A O 1
ATOM 1448 N N . VAL A 1 187 ? -13.824 -9.175 -7.677 1.00 84.50 187 VAL A N 1
ATOM 1449 C CA . VAL A 1 187 ? -14.200 -8.485 -6.438 1.00 84.50 187 VAL A CA 1
ATOM 1450 C C . VAL A 1 187 ? -14.785 -7.134 -6.824 1.00 84.50 187 VAL A C 1
ATOM 1452 O O . VAL A 1 187 ? -14.163 -6.377 -7.574 1.00 84.50 187 VAL A O 1
ATOM 1455 N N . ASP A 1 188 ? -15.976 -6.830 -6.319 1.00 85.25 188 ASP A N 1
ATOM 1456 C CA . ASP A 1 188 ? -16.617 -5.532 -6.489 1.00 85.25 188 ASP A CA 1
ATOM 1457 C C . ASP A 1 188 ? -16.732 -4.773 -5.160 1.00 85.25 188 ASP A C 1
ATOM 1459 O O . ASP A 1 188 ? -16.395 -5.269 -4.083 1.00 85.25 188 ASP A O 1
ATOM 1463 N N . TRP A 1 189 ? -17.193 -3.528 -5.246 1.00 88.56 189 TRP A N 1
ATOM 1464 C CA . TRP A 1 189 ? -17.342 -2.668 -4.079 1.00 88.56 189 TRP A CA 1
ATOM 1465 C C . TRP A 1 189 ? -18.400 -3.164 -3.090 1.00 88.56 189 TRP A C 1
ATOM 1467 O O . TR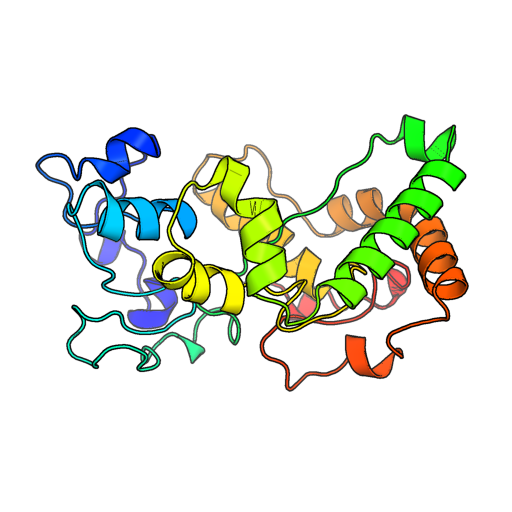P A 1 189 ? -18.235 -2.959 -1.891 1.00 88.56 189 TRP A O 1
ATOM 1477 N N . ASN A 1 190 ? -19.453 -3.837 -3.561 1.00 88.25 190 ASN A N 1
ATOM 1478 C CA . ASN A 1 190 ? -20.499 -4.351 -2.681 1.00 88.25 190 ASN A CA 1
ATOM 1479 C C . ASN A 1 190 ? -19.940 -5.457 -1.788 1.00 88.25 190 ASN A C 1
ATOM 1481 O O . ASN A 1 190 ? -20.140 -5.424 -0.574 1.00 88.25 190 ASN A O 1
ATOM 1485 N N . PHE A 1 191 ? -19.179 -6.385 -2.374 1.00 88.56 191 PHE A N 1
ATOM 1486 C CA . PHE A 1 191 ? -18.487 -7.435 -1.634 1.00 88.56 191 PHE A CA 1
ATOM 1487 C C . PHE A 1 191 ? -17.553 -6.850 -0.569 1.00 88.56 191 PHE A C 1
ATOM 1489 O O . PHE A 1 191 ? -17.552 -7.290 0.583 1.00 88.56 191 PHE A O 1
ATOM 1496 N N . VAL A 1 192 ? -16.779 -5.821 -0.925 1.00 90.12 192 VAL A N 1
ATOM 1497 C CA . VAL A 1 192 ? -15.885 -5.151 0.026 1.00 90.12 192 VAL A CA 1
ATOM 1498 C C . VAL A 1 192 ? -16.674 -4.500 1.162 1.00 90.12 192 VAL A C 1
ATOM 1500 O O . VAL A 1 192 ? -16.345 -4.727 2.325 1.00 90.12 192 VAL A O 1
ATOM 1503 N N . ILE A 1 193 ? -17.703 -3.704 0.861 1.00 91.06 193 ILE A N 1
ATOM 1504 C CA . ILE A 1 193 ? -18.494 -3.008 1.887 1.00 91.06 193 ILE A CA 1
ATOM 1505 C C . ILE A 1 193 ? -19.105 -4.023 2.855 1.00 91.06 193 ILE A C 1
ATOM 1507 O O . ILE A 1 193 ? -18.998 -3.852 4.070 1.00 91.06 193 ILE A O 1
ATOM 1511 N N . GLN A 1 194 ? -19.670 -5.117 2.340 1.00 91.12 194 GLN A N 1
ATOM 1512 C CA . GLN A 1 194 ? -20.202 -6.205 3.164 1.00 91.12 194 GLN A CA 1
ATOM 1513 C C . GLN A 1 194 ? -19.125 -6.846 4.047 1.00 91.12 194 GLN A C 1
ATOM 1515 O O . GLN A 1 194 ? -19.390 -7.153 5.206 1.00 91.12 194 GLN A O 1
ATOM 1520 N N . THR A 1 195 ? -17.905 -7.001 3.529 1.00 91.12 195 THR A N 1
ATOM 1521 C CA . THR A 1 195 ? -16.774 -7.573 4.274 1.00 91.12 195 THR A CA 1
ATOM 1522 C C . THR A 1 195 ? -16.293 -6.650 5.398 1.00 91.12 195 THR A C 1
ATOM 1524 O O . THR A 1 195 ? -15.941 -7.123 6.476 1.00 91.12 195 THR A O 1
ATOM 1527 N N . LEU A 1 196 ? -16.280 -5.333 5.172 1.00 93.62 196 LEU A N 1
ATOM 1528 C CA . LEU A 1 196 ? -15.760 -4.359 6.137 1.00 93.62 196 LEU A CA 1
ATOM 1529 C C . LEU A 1 196 ? -16.790 -3.919 7.179 1.00 93.62 196 LEU A C 1
ATOM 1531 O O . LEU A 1 196 ? -16.410 -3.594 8.303 1.00 93.62 196 LEU A O 1
ATOM 1535 N N . THR A 1 197 ? -18.080 -3.937 6.836 1.00 94.44 197 THR A N 1
ATOM 1536 C CA . TH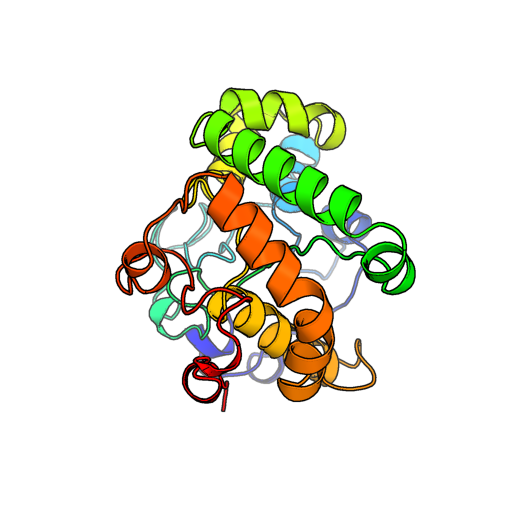R A 1 197 ? -19.172 -3.463 7.705 1.00 94.44 197 THR A CA 1
ATOM 1537 C C . THR A 1 197 ? -19.127 -4.054 9.124 1.00 94.44 197 THR A C 1
ATOM 1539 O O . THR A 1 197 ? -19.231 -3.278 10.074 1.00 94.44 197 THR A O 1
ATOM 1542 N N . PRO A 1 198 ? -18.913 -5.371 9.332 1.00 94.44 198 PRO A N 1
ATOM 1543 C CA . PRO A 1 198 ? -18.870 -5.941 10.680 1.00 94.44 198 PRO A CA 1
ATOM 1544 C C . PRO A 1 198 ? -17.700 -5.439 11.537 1.00 94.44 198 PRO A C 1
ATOM 1546 O O . PRO A 1 198 ? -17.794 -5.432 12.760 1.00 94.44 198 PRO A O 1
ATOM 1549 N N . VAL A 1 199 ? -16.590 -5.036 10.910 1.00 96.31 199 VAL A N 1
ATOM 1550 C CA . VAL A 1 199 ? -15.357 -4.637 11.609 1.00 96.31 199 VAL A CA 1
ATOM 1551 C C . VAL A 1 199 ? -15.268 -3.118 11.766 1.00 96.31 199 VAL A C 1
ATOM 1553 O O . VAL A 1 199 ? -14.631 -2.638 12.700 1.00 96.31 199 VAL A O 1
ATOM 1556 N N . ALA A 1 200 ? -15.941 -2.349 10.907 1.00 97.12 200 ALA A N 1
ATOM 1557 C CA . ALA A 1 200 ? -15.925 -0.887 10.892 1.00 97.12 200 ALA A CA 1
ATOM 1558 C C . ALA A 1 200 ? -16.137 -0.229 12.279 1.00 97.12 200 ALA A C 1
ATOM 1560 O O . ALA A 1 200 ? -15.325 0.629 12.645 1.00 97.12 200 ALA A O 1
ATOM 1561 N N . PRO A 1 201 ? -17.116 -0.644 13.115 1.00 97.75 201 PRO A N 1
ATOM 1562 C CA . PRO A 1 201 ? -17.265 -0.098 14.468 1.00 97.75 201 PRO A CA 1
ATOM 1563 C C . PRO A 1 201 ? -16.059 -0.369 15.380 1.00 97.75 201 PRO A C 1
ATOM 1565 O O . PRO A 1 201 ? -15.693 0.482 16.189 1.00 97.75 201 PRO A O 1
ATOM 1568 N N . LEU A 1 202 ? -15.411 -1.531 15.237 1.00 98.25 202 LEU A N 1
ATOM 1569 C CA . LEU A 1 202 ? -14.220 -1.892 16.013 1.00 98.25 202 LEU A CA 1
ATOM 1570 C C . LEU A 1 202 ? -13.006 -1.066 15.585 1.00 98.25 202 LEU A C 1
ATOM 1572 O O . LEU A 1 202 ? -12.239 -0.627 16.440 1.00 98.25 202 LEU A O 1
ATOM 1576 N N . VAL A 1 203 ? -12.860 -0.795 14.282 1.00 98.00 203 VAL A N 1
ATOM 1577 C CA . VAL A 1 203 ? -11.806 0.100 13.778 1.00 98.00 203 VAL A CA 1
ATOM 1578 C C . VAL A 1 203 ? -11.999 1.516 14.320 1.00 98.00 203 VAL A C 1
ATOM 1580 O O . VAL A 1 203 ? -11.038 2.101 14.812 1.00 98.00 203 VAL A O 1
ATOM 1583 N N . LYS A 1 204 ? -13.233 2.044 14.309 1.00 98.62 204 LYS A N 1
ATOM 1584 C CA . LYS A 1 204 ? -13.547 3.359 14.895 1.00 98.62 204 LYS A CA 1
ATOM 1585 C C . LYS A 1 204 ? -13.182 3.420 16.376 1.00 98.62 204 LYS A C 1
ATOM 1587 O O . LYS A 1 204 ? -12.503 4.349 16.797 1.00 98.62 204 LYS A O 1
ATOM 1592 N N . ARG A 1 205 ? -13.585 2.405 17.147 1.00 98.69 205 ARG A N 1
ATOM 1593 C CA . ARG A 1 205 ? -13.259 2.307 18.575 1.00 98.69 205 ARG A CA 1
ATOM 1594 C C . ARG A 1 205 ? -11.747 2.287 18.808 1.00 98.69 205 ARG A C 1
ATOM 1596 O O . ARG A 1 205 ? -11.271 2.990 19.691 1.00 98.69 205 ARG A O 1
ATOM 1603 N N . ALA A 1 206 ? -10.992 1.506 18.031 1.00 98.62 206 ALA A N 1
ATOM 1604 C CA . ALA A 1 206 ? -9.533 1.467 18.136 1.00 98.62 206 ALA A CA 1
ATOM 1605 C C . ALA A 1 206 ? -8.901 2.828 17.797 1.00 98.62 206 ALA A C 1
ATOM 1607 O O . ALA A 1 206 ? -8.027 3.290 18.519 1.00 98.62 206 ALA A O 1
ATOM 1608 N N . TYR A 1 207 ? -9.375 3.500 16.747 1.00 98.62 207 TYR A N 1
ATOM 1609 C CA . TYR A 1 207 ? -8.924 4.842 16.377 1.00 98.62 207 TYR A CA 1
ATOM 1610 C C . TYR A 1 207 ? -9.170 5.871 17.493 1.00 98.62 207 TYR A C 1
ATOM 1612 O O . TYR A 1 207 ? -8.271 6.632 17.844 1.00 98.62 207 TYR A O 1
ATOM 1620 N N . GLU A 1 208 ? -10.358 5.863 18.102 1.00 98.62 208 GLU A N 1
ATOM 1621 C CA . GLU A 1 208 ? -10.696 6.752 19.220 1.00 98.62 208 GLU A CA 1
ATOM 1622 C C . GLU A 1 208 ? -9.822 6.475 20.450 1.00 98.62 208 GLU A C 1
ATOM 1624 O O . GLU A 1 208 ? -9.294 7.408 21.054 1.00 98.62 208 GLU A O 1
ATOM 1629 N N . GLN A 1 209 ? -9.603 5.197 20.781 1.00 98.62 209 GLN A N 1
ATOM 1630 C CA . GLN A 1 209 ? -8.719 4.783 21.878 1.00 98.62 209 GLN A CA 1
ATOM 1631 C C . GLN A 1 209 ? -7.244 5.118 21.617 1.00 98.62 209 GLN A C 1
ATOM 1633 O O . GLN A 1 209 ? -6.511 5.401 22.560 1.00 98.62 209 GLN A O 1
ATOM 1638 N N . ALA A 1 210 ? -6.824 5.162 20.351 1.00 97.62 210 ALA A N 1
ATOM 1639 C CA . ALA A 1 210 ? -5.508 5.634 19.925 1.00 97.62 210 ALA A CA 1
ATOM 1640 C C . ALA A 1 210 ? -5.371 7.174 19.930 1.00 97.62 210 ALA A C 1
ATOM 1642 O O . ALA A 1 210 ? -4.407 7.719 19.392 1.00 97.62 210 ALA A O 1
ATOM 1643 N N . GLY A 1 211 ? -6.338 7.897 20.506 1.00 97.69 211 GLY A N 1
ATOM 1644 C CA . GLY A 1 211 ? -6.316 9.357 20.581 1.00 97.69 211 GLY A CA 1
ATOM 1645 C C . GLY A 1 211 ? -6.803 10.053 19.311 1.00 97.69 211 GLY A C 1
ATOM 1646 O O . GLY A 1 211 ? -6.508 11.228 19.120 1.00 97.69 211 GLY A O 1
ATOM 1647 N N . SER A 1 212 ? -7.555 9.356 18.451 1.00 97.81 212 SER A N 1
ATOM 1648 C CA . SER A 1 212 ? -8.101 9.900 17.199 1.00 97.81 212 SER A CA 1
ATOM 1649 C C . SER A 1 212 ? -7.024 10.464 16.264 1.00 97.81 212 SER A C 1
ATOM 1651 O O . SER A 1 212 ? -7.137 11.581 15.759 1.00 97.81 212 SER A O 1
ATOM 1653 N N . TYR A 1 213 ? -5.957 9.689 16.059 1.00 96.94 213 TYR A N 1
ATOM 1654 C CA . TYR A 1 213 ? -4.828 10.062 15.212 1.00 96.94 213 TYR A CA 1
ATOM 1655 C C . TYR A 1 213 ? -4.753 9.204 13.934 1.00 96.94 213 TYR A C 1
ATOM 1657 O O . TYR A 1 213 ? -4.828 7.975 14.027 1.00 96.94 213 TYR A O 1
ATOM 1665 N N . PRO A 1 214 ? -4.546 9.800 12.744 1.00 96.62 214 PRO A N 1
ATOM 1666 C CA . PRO A 1 214 ? -4.454 11.235 12.472 1.00 96.62 214 PRO A CA 1
ATOM 1667 C C . PRO A 1 214 ? -5.838 11.891 12.384 1.00 96.62 214 PRO A C 1
ATOM 1669 O O . PRO A 1 214 ? -6.841 11.198 12.263 1.00 96.62 214 PRO A O 1
ATOM 1672 N N . ALA A 1 215 ? -5.887 13.224 12.375 1.00 97.62 215 ALA A N 1
ATOM 1673 C CA . ALA A 1 215 ? -7.128 13.964 12.146 1.00 97.62 215 ALA A CA 1
ATOM 1674 C C . ALA A 1 215 ? -7.764 13.633 10.779 1.00 97.62 215 ALA A C 1
ATOM 1676 O O . ALA A 1 215 ? -7.082 13.180 9.851 1.00 97.62 215 ALA A O 1
ATOM 1677 N N . LEU A 1 216 ? -9.071 13.892 10.636 1.00 97.19 216 LEU A N 1
ATOM 1678 C CA . LEU A 1 216 ? -9.831 13.514 9.440 1.00 97.19 216 LEU A CA 1
ATOM 1679 C C . LEU A 1 216 ? -9.231 14.094 8.148 1.00 97.19 216 LEU A C 1
ATOM 1681 O O . LEU A 1 216 ? -9.198 13.437 7.109 1.00 97.19 216 LEU A O 1
ATOM 1685 N N . GLU A 1 217 ? -8.720 15.316 8.228 1.00 97.25 217 GLU A N 1
ATOM 1686 C CA . GLU A 1 217 ? -8.119 16.063 7.127 1.00 97.25 217 GLU A CA 1
ATOM 1687 C C . GLU A 1 217 ? -6.919 15.327 6.522 1.00 97.25 217 GLU A C 1
ATOM 1689 O O . GLU A 1 217 ? -6.709 15.381 5.310 1.00 97.25 217 GLU A O 1
ATOM 1694 N N . GLU A 1 218 ? -6.163 14.585 7.335 1.00 96.62 218 GLU A N 1
ATOM 1695 C CA . GLU A 1 218 ? -5.004 13.825 6.867 1.00 96.62 218 GLU A CA 1
ATOM 1696 C C . GLU A 1 218 ? -5.427 12.622 6.011 1.00 96.62 218 GLU A C 1
ATOM 1698 O O . GLU A 1 218 ? -4.766 12.312 5.014 1.00 96.62 218 GLU A O 1
ATOM 1703 N N . PHE A 1 219 ? -6.564 11.985 6.325 1.00 96.81 219 PHE A N 1
ATOM 1704 C CA . PHE A 1 219 ? -7.153 10.950 5.466 1.00 96.81 219 PHE A CA 1
ATOM 1705 C C . PHE A 1 219 ? -7.658 11.523 4.138 1.00 96.81 219 PHE A C 1
ATOM 1707 O O . PHE A 1 219 ? -7.656 10.835 3.122 1.00 96.81 219 PHE A O 1
ATOM 1714 N N . LEU A 1 220 ? -8.091 12.784 4.118 1.00 95.56 220 LEU A N 1
ATOM 1715 C CA . LEU A 1 220 ? -8.670 13.421 2.930 1.00 95.56 220 LEU A CA 1
ATOM 1716 C C . LEU A 1 220 ? -7.645 14.198 2.092 1.00 95.56 220 LEU A C 1
ATOM 1718 O O . LEU A 1 220 ? -7.981 14.732 1.029 1.00 95.56 220 LEU A O 1
ATOM 1722 N N . LYS A 1 221 ? -6.389 14.251 2.541 1.00 94.50 221 LYS A N 1
ATOM 1723 C CA . LYS A 1 221 ? -5.315 14.994 1.887 1.00 94.50 221 LYS A CA 1
ATOM 1724 C C . LYS A 1 221 ? -5.008 14.427 0.498 1.00 94.50 221 LYS A C 1
ATOM 1726 O O . LYS A 1 221 ? -4.599 13.277 0.349 1.00 94.50 221 LYS A O 1
ATOM 1731 N N . LYS A 1 222 ? -5.180 15.266 -0.529 1.00 88.12 222 LYS A N 1
ATOM 1732 C CA . LYS A 1 222 ? -5.003 14.892 -1.946 1.00 88.12 222 LYS A CA 1
ATOM 1733 C C . LYS A 1 222 ? -3.554 14.972 -2.423 1.00 88.12 222 LYS A C 1
ATOM 1735 O O . LYS A 1 222 ? -3.154 14.202 -3.286 1.00 88.12 222 LYS A O 1
ATOM 1740 N N . GLU A 1 223 ? -2.781 15.904 -1.876 1.00 89.25 223 GLU A N 1
ATOM 1741 C CA . GLU A 1 223 ? -1.378 16.123 -2.245 1.00 89.25 223 GLU A CA 1
ATOM 1742 C C . GLU A 1 223 ? -0.465 15.221 -1.413 1.00 89.25 223 GLU A C 1
ATOM 1744 O O . GLU A 1 223 ? 0.256 15.662 -0.516 1.00 89.25 223 GLU A O 1
ATOM 1749 N N . THR A 1 224 ? -0.574 13.919 -1.659 1.00 91.12 224 THR A N 1
ATOM 1750 C CA . THR A 1 224 ? 0.170 12.880 -0.947 1.00 91.12 224 THR A CA 1
ATOM 1751 C C . THR A 1 224 ? 0.685 11.845 -1.943 1.00 91.12 224 THR A C 1
ATOM 1753 O O . THR A 1 224 ? 0.100 11.677 -3.014 1.00 91.12 224 THR A O 1
ATOM 1756 N N . PRO A 1 225 ? 1.805 11.163 -1.646 1.00 89.38 225 PRO A N 1
ATOM 1757 C CA . PRO A 1 225 ? 2.364 10.148 -2.537 1.00 89.38 225 PRO A CA 1
ATOM 1758 C C . PRO A 1 225 ? 1.586 8.820 -2.500 1.00 89.38 225 PRO A C 1
ATOM 1760 O O . PRO A 1 225 ? 2.058 7.832 -3.053 1.00 89.38 225 PRO A O 1
ATOM 1763 N N . ASP A 1 226 ? 0.424 8.777 -1.843 1.00 91.44 226 ASP A N 1
ATOM 1764 C CA . ASP A 1 226 ? -0.381 7.583 -1.620 1.00 91.44 226 ASP A CA 1
ATOM 1765 C C . ASP A 1 226 ? -1.886 7.843 -1.767 1.00 91.44 226 ASP A C 1
ATOM 1767 O O . ASP A 1 226 ? -2.377 8.957 -1.612 1.00 91.44 226 ASP A O 1
ATOM 1771 N N . PHE A 1 227 ? -2.643 6.791 -2.061 1.00 91.50 227 PHE A N 1
ATOM 1772 C CA . PHE A 1 227 ? -4.088 6.874 -2.224 1.00 91.50 227 PHE A CA 1
ATOM 1773 C C . PHE A 1 227 ? -4.754 6.896 -0.863 1.00 91.50 227 PHE A C 1
ATOM 1775 O O . PHE A 1 227 ? -4.660 5.935 -0.099 1.00 91.50 227 PHE A O 1
ATOM 1782 N N . ARG A 1 228 ? -5.489 7.974 -0.607 1.00 92.81 228 ARG A N 1
ATOM 1783 C CA . ARG A 1 228 ? -6.261 8.166 0.615 1.00 92.81 228 ARG A CA 1
ATOM 1784 C C . ARG A 1 228 ? -7.706 8.517 0.309 1.00 92.81 228 ARG A C 1
ATOM 1786 O O . ARG A 1 228 ? -8.076 8.831 -0.826 1.00 92.81 228 ARG A O 1
ATOM 1793 N N . GLY A 1 229 ? -8.505 8.497 1.357 1.00 95.25 229 GLY A N 1
ATOM 1794 C CA . GLY A 1 229 ? -9.886 8.936 1.364 1.00 95.25 229 GLY A CA 1
ATOM 1795 C C . GLY A 1 229 ? -10.513 8.587 2.701 1.00 95.25 229 GLY A C 1
ATOM 1796 O O . GLY A 1 229 ? -9.800 8.339 3.675 1.00 95.25 229 GLY A O 1
ATOM 1797 N N . TYR A 1 230 ? -11.837 8.544 2.754 1.00 97.38 230 TYR A N 1
ATOM 1798 C CA . TYR A 1 230 ? -12.529 8.269 4.007 1.00 97.38 230 TYR A CA 1
ATOM 1799 C C . TYR A 1 230 ? -12.078 6.942 4.644 1.00 97.38 230 TYR A C 1
ATOM 1801 O O . TYR A 1 230 ? -11.918 5.934 3.942 1.00 97.38 230 TYR A O 1
ATOM 1809 N N . PRO A 1 231 ? -11.873 6.918 5.973 1.00 97.50 231 PRO A N 1
ATOM 1810 C CA . PRO A 1 231 ? -11.504 5.702 6.676 1.00 97.50 231 PRO A CA 1
ATOM 1811 C C . PRO A 1 231 ? -12.644 4.674 6.645 1.00 97.50 231 PRO A C 1
ATOM 1813 O O . PRO A 1 231 ? -13.812 4.997 6.425 1.00 97.50 231 PRO A O 1
ATOM 1816 N N . SER A 1 232 ? -12.302 3.412 6.891 1.00 96.44 232 SER A N 1
ATOM 1817 C CA . SER A 1 232 ? -13.207 2.255 6.806 1.00 96.44 232 SER A CA 1
ATOM 1818 C C . SER A 1 232 ? -14.372 2.244 7.792 1.00 96.44 232 SER A C 1
ATOM 1820 O O . SER A 1 232 ? -15.270 1.428 7.632 1.00 96.44 232 SER A O 1
ATOM 1822 N N . TRP A 1 233 ? -14.413 3.143 8.774 1.00 97.44 233 TRP A N 1
ATOM 1823 C CA . TRP A 1 233 ? -15.599 3.338 9.614 1.00 97.44 233 TRP A CA 1
ATOM 1824 C C . TRP A 1 233 ? -16.583 4.388 9.085 1.00 97.44 233 TRP A C 1
ATOM 1826 O O . TRP A 1 233 ? -17.635 4.584 9.683 1.00 97.44 233 TRP A O 1
ATOM 1836 N N . MET A 1 234 ? -16.259 5.052 7.975 1.00 97.25 234 MET A N 1
ATOM 1837 C CA . MET A 1 234 ? -17.109 6.027 7.282 1.00 97.25 234 MET A CA 1
ATOM 1838 C C . MET A 1 234 ? -17.513 5.486 5.900 1.00 97.25 234 MET A C 1
ATOM 1840 O O . MET A 1 234 ? -17.410 6.190 4.897 1.00 97.25 234 MET A O 1
ATOM 1844 N N . LEU A 1 235 ? -17.904 4.204 5.835 1.00 95.06 235 LEU A N 1
ATOM 1845 C CA . LEU A 1 235 ? -18.235 3.499 4.583 1.00 95.06 235 LEU A CA 1
ATOM 1846 C C . LEU A 1 235 ? -19.341 4.200 3.781 1.00 95.06 235 LEU A C 1
ATOM 1848 O O . LEU A 1 235 ? -19.329 4.178 2.555 1.00 95.06 235 LEU A O 1
ATOM 1852 N N . ASP A 1 236 ? -20.280 4.846 4.468 1.00 93.88 236 ASP A N 1
ATOM 1853 C CA . ASP A 1 236 ? -21.381 5.624 3.893 1.00 93.88 236 ASP A CA 1
ATOM 1854 C C . ASP A 1 236 ? -20.912 6.871 3.123 1.00 93.88 236 ASP A C 1
ATOM 1856 O O . ASP A 1 236 ? -21.661 7.431 2.324 1.00 93.88 236 ASP A O 1
ATOM 1860 N N . ARG A 1 237 ? -19.666 7.301 3.346 1.00 95.38 237 ARG A N 1
ATOM 1861 C CA . ARG A 1 237 ? -19.058 8.487 2.728 1.00 95.38 237 ARG A CA 1
ATOM 1862 C C . ARG A 1 237 ? -18.157 8.154 1.546 1.00 95.38 237 ARG A C 1
ATOM 1864 O O . ARG A 1 237 ? -17.614 9.073 0.939 1.00 95.38 237 ARG A O 1
ATOM 1871 N N . TRP A 1 238 ? -17.973 6.873 1.238 1.00 94.19 238 TRP A N 1
ATOM 1872 C CA . TRP A 1 238 ? -17.039 6.439 0.207 1.00 94.19 238 TRP A CA 1
ATOM 1873 C C . TRP A 1 238 ? -17.497 6.843 -1.199 1.00 94.19 238 TRP A C 1
ATOM 1875 O O . TRP A 1 238 ? -18.613 6.534 -1.623 1.00 94.19 238 TRP A O 1
ATOM 1885 N N . ASP A 1 239 ? -16.601 7.470 -1.962 1.00 88.94 239 ASP A N 1
ATOM 1886 C CA . ASP A 1 239 ? -16.813 7.794 -3.372 1.00 88.94 239 ASP A CA 1
ATOM 1887 C C . ASP A 1 239 ? -16.229 6.691 -4.257 1.00 88.94 239 ASP A C 1
ATOM 1889 O O . ASP A 1 239 ? -15.129 6.774 -4.806 1.00 88.94 239 ASP A O 1
ATOM 1893 N N . MET A 1 240 ? -17.009 5.628 -4.434 1.00 86.62 240 MET A N 1
ATOM 1894 C CA . MET A 1 240 ? -16.615 4.488 -5.262 1.00 86.62 240 MET A CA 1
ATOM 1895 C C . MET A 1 240 ? -16.421 4.846 -6.740 1.00 86.62 240 MET A C 1
ATOM 1897 O O . MET A 1 240 ? -15.759 4.094 -7.455 1.00 86.62 240 MET A O 1
ATOM 1901 N N . LYS A 1 241 ? -17.033 5.932 -7.241 1.00 83.88 241 LYS A N 1
ATOM 1902 C CA . LYS A 1 241 ? -16.949 6.303 -8.664 1.00 83.88 241 LYS A CA 1
ATOM 1903 C C . LYS A 1 241 ? -15.577 6.867 -8.995 1.00 83.88 241 LYS A C 1
ATOM 1905 O O . LYS A 1 241 ? -15.028 6.497 -10.027 1.00 83.88 241 LYS A O 1
ATOM 1910 N N . ARG A 1 242 ? -15.004 7.661 -8.087 1.00 84.00 242 ARG A N 1
ATOM 1911 C CA . ARG A 1 242 ? -13.644 8.212 -8.195 1.00 84.00 242 ARG A CA 1
ATOM 1912 C C . ARG A 1 242 ? -12.581 7.161 -8.528 1.00 84.00 242 ARG A C 1
ATOM 1914 O O . ARG A 1 242 ? -11.592 7.474 -9.179 1.00 84.00 242 ARG A O 1
ATOM 1921 N N . TRP A 1 243 ? -12.774 5.931 -8.064 1.00 82.94 243 TRP A N 1
ATOM 1922 C CA . TRP A 1 243 ? -11.772 4.868 -8.121 1.00 82.94 243 TRP A CA 1
ATOM 1923 C C . TRP A 1 243 ? -11.988 3.844 -9.237 1.00 82.94 243 TRP A C 1
ATOM 1925 O O . TRP A 1 243 ? -11.188 2.913 -9.378 1.00 82.94 243 TRP A O 1
ATOM 1935 N N . ARG A 1 244 ? -13.082 3.953 -9.999 1.00 72.75 244 ARG A N 1
ATOM 1936 C CA . ARG A 1 244 ? -13.379 2.999 -11.070 1.00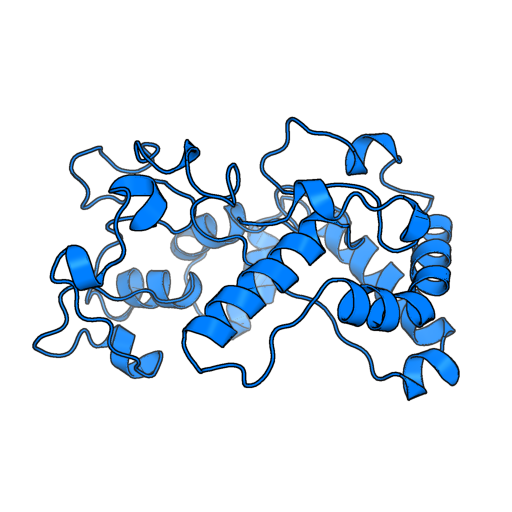 72.75 244 ARG A CA 1
ATOM 1937 C C . ARG A 1 244 ? -12.416 3.216 -12.227 1.00 72.75 244 ARG A C 1
ATOM 1939 O O . ARG A 1 244 ? -12.374 4.289 -12.812 1.00 72.75 244 ARG A O 1
ATOM 1946 N N . LEU A 1 245 ? -11.698 2.154 -12.578 1.00 72.44 245 LEU A N 1
ATOM 1947 C CA . LEU A 1 245 ? -11.054 2.055 -13.882 1.00 72.44 245 LEU A CA 1
ATOM 1948 C C . LEU A 1 245 ? -12.142 1.740 -14.907 1.00 72.44 245 LEU A C 1
ATOM 1950 O O . LEU A 1 245 ? -12.825 0.716 -14.758 1.00 72.44 245 LEU A O 1
ATOM 1954 N N . GLU A 1 246 ? -12.327 2.645 -15.864 1.00 58.59 246 GLU A N 1
ATOM 1955 C CA . GLU A 1 246 ? -13.101 2.410 -17.088 1.00 58.59 246 GLU A CA 1
ATOM 1956 C C . GLU A 1 246 ? -12.360 1.429 -18.011 1.00 58.59 246 GLU A C 1
ATOM 1958 O O . GLU A 1 246 ? -11.111 1.510 -18.112 1.00 58.59 246 GLU A O 1
#

Sequence (246 aa):
MFQAEFGKPPEALGVRLVQMTQPDMLTMPKGVDAVTPASPGVYKMQNVTKNGTILVSSYGTAGPAHKLGAGAVMPGAKNAWAWPEGYIGQRGFYVVRTELVKEHPDLVVAFLLAHHEASKALHKDYRKIWELGNRYFQMPFEAAQPAIKNGMLFTIRDWVWVTEGDVAHAVNGARFMHRAGTLKQPVDWNFVIQTLTPVAPLVKRAYEQAGSYPALEEFLKKETPDFRGYPSWMLDRWDMKRWRLE

Radius of gyration: 19.51 Å; chains: 1; bounding box: 45×36×52 Å

Secondary structure (DSSP, 8-state):
-HHHHHSS-SGGGTPPP----HHHHHT--TT-------HHHHHHIIIII-----SB-TTSBB-TTSTT-TTPBPTTGGGSTBTTTBS----------HHHHHH-HHHHHHHHHHHHHHHHHTTT-HHHHHHHHHHHH---HHHHHHHHHT-HHHHT-S----BHHHHHHHHHHHHHHHHTTSSSS---HHHHHHHHTTTHHHHHHHHHHTTS-S-HHHHH-SSSSS---SBTT-GGG--TTTT---

pLDDT: mean 89.99, std 6.22, range [58.59, 98.69]